Protein AF-A0A819P4B5-F1 (afdb_monomer)

Secondary structure (DSSP, 8-state):
--EEE-TTT--EEE---EE-SSPPPTT---BPP-SSEEEEEEETTEEEEEEGGGTEEEEEETTTTEEEE----TTTTTSS-----EEEEEEEEE--TT------S--EEEEEETT--EE-----PPPSSSEEEEEEEETT--EEEEEEEEEEEETTEEEEEEEEE--SEE-SSEEEEEEE-PPPP----

pLDDT: mean 74.41, std 16.03, range [31.75, 95.56]

Nearest PDB structures (foldseek):
  4rt1-assembly1_A  TM=4.063E-01  e=2.893E+00  Pseudomonas aeruginosa PAO1
  5tih-assembly1_A  TM=2.042E-01  e=1.886E+00  Plasmodium falciparum 3D7
  6fyx-assembly1_k  TM=3.037E-01  e=9.376E+00  Saccharomyces cerevisiae S288C

Solvent-accessible surface area (backbone atoms only — not comparable to full-atom values): 11624 Å² total; per-residue (Å²): 120,56,72,43,70,41,86,90,77,70,48,76,44,81,53,80,35,37,37,75,66,64,85,82,61,96,89,66,78,56,59,59,84,65,42,69,60,79,48,72,52,74,58,88,66,33,37,40,31,40,22,52,79,67,76,38,48,33,40,29,38,66,88,78,39,31,31,34,69,65,77,85,56,71,78,68,50,69,78,47,91,66,59,85,40,51,14,41,32,32,40,30,70,50,67,53,94,88,62,76,92,69,98,69,84,74,58,55,47,36,42,33,30,79,88,66,52,73,49,73,80,49,70,79,59,86,80,93,57,82,51,39,58,48,52,74,41,56,54,91,61,58,74,54,34,40,36,41,43,42,78,49,70,56,97,91,49,72,44,81,47,69,53,74,40,52,62,78,42,79,54,83,54,38,33,34,33,69,48,77,58,73,78,79,77,79,84,84,125

Sequence (189 aa):
KLKRVDMNTHVCSSYFVTDIDTKKQRGELNSAKFNEPQGLTIFDHFMFIADKNNSHIKRIDLDHGTVIRCRFDLSETLNEERSFGSKQAYLAILLPDTFQLRDGNTGTWTIEDQDGFKICDGELTRYMSDQMLLDYIPRDKQVAHLKYELVICEDDKCTMMNGEVQPVNETDSIIEFVIKINQPESNTN

Mean predicted aligned error: 15.43 Å

Radius of gyration: 22.81 Å; Cα contacts (8 Å, |Δi|>4): 324; chains: 1; bounding box: 65×45×60 Å

Organism: NCBI:txid433720

Structure (mmCIF, N/CA/C/O backbone):
data_AF-A0A819P4B5-F1
#
_entry.id   AF-A0A819P4B5-F1
#
loop_
_atom_site.group_PDB
_atom_site.id
_atom_site.type_symbol
_atom_site.label_atom_id
_atom_site.label_alt_id
_atom_site.label_comp_id
_atom_site.label_asym_id
_atom_site.label_entity_id
_atom_site.label_seq_id
_atom_site.pdbx_PDB_ins_code
_atom_site.Cartn_x
_atom_site.Cartn_y
_atom_site.Cartn_z
_atom_site.occupancy
_atom_site.B_iso_or_equiv
_atom_site.auth_seq_id
_atom_site.auth_comp_id
_atom_site.auth_asym_id
_atom_site.auth_atom_id
_atom_site.pdbx_PDB_model_num
ATOM 1 N N . LYS A 1 1 ? 14.412 -11.117 -8.651 1.00 78.62 1 LYS A N 1
ATOM 2 C CA . LYS A 1 1 ? 13.924 -11.309 -10.046 1.00 78.62 1 LYS A CA 1
ATOM 3 C C . LYS A 1 1 ? 12.425 -11.046 -10.053 1.00 78.62 1 LYS A C 1
ATOM 5 O O . LYS A 1 1 ? 11.792 -11.463 -9.096 1.00 78.62 1 LYS A O 1
ATOM 10 N N . LEU A 1 2 ? 11.879 -10.403 -11.085 1.00 88.12 2 LEU A N 1
ATOM 11 C CA . LEU A 1 2 ? 10.431 -10.209 -11.224 1.00 88.12 2 LEU A CA 1
ATOM 12 C C . LEU A 1 2 ? 9.800 -11.343 -12.031 1.00 88.12 2 LEU A C 1
ATOM 14 O O . LEU A 1 2 ? 10.418 -11.895 -12.950 1.00 88.12 2 LEU A O 1
ATOM 18 N N . LYS A 1 3 ? 8.566 -11.686 -11.674 1.00 90.50 3 LYS A N 1
ATOM 19 C CA . LYS A 1 3 ? 7.762 -12.710 -12.337 1.00 90.50 3 LYS A CA 1
ATOM 20 C C . LYS A 1 3 ? 6.415 -12.117 -12.720 1.00 90.50 3 LYS A C 1
ATOM 22 O O . LYS A 1 3 ? 5.852 -11.342 -11.958 1.00 90.50 3 LYS A O 1
ATOM 27 N N . ARG A 1 4 ? 5.922 -12.500 -13.895 1.00 90.88 4 ARG A N 1
ATOM 28 C CA . ARG A 1 4 ? 4.564 -12.214 -14.354 1.00 90.88 4 ARG A CA 1
ATOM 29 C C . ARG A 1 4 ? 3.800 -13.525 -14.397 1.00 90.88 4 ARG A C 1
ATOM 31 O O . ARG A 1 4 ? 4.251 -14.469 -15.050 1.00 90.88 4 ARG A O 1
ATOM 38 N N . VAL A 1 5 ? 2.668 -13.560 -13.710 1.00 93.25 5 VAL A N 1
ATOM 39 C CA . VAL A 1 5 ? 1.735 -14.683 -13.726 1.00 93.25 5 VAL A CA 1
ATOM 40 C C . VAL A 1 5 ? 0.521 -14.256 -14.530 1.00 93.25 5 VAL A C 1
ATOM 42 O O . VAL A 1 5 ? -0.096 -13.238 -14.230 1.00 93.25 5 VAL A O 1
ATOM 45 N N . ASP A 1 6 ? 0.215 -15.007 -15.578 1.00 91.94 6 ASP A N 1
ATOM 46 C CA . ASP A 1 6 ? -1.034 -14.855 -16.312 1.00 91.94 6 ASP A CA 1
ATOM 47 C C . ASP A 1 6 ? -2.112 -15.684 -15.604 1.00 91.94 6 ASP A C 1
ATOM 49 O O . ASP A 1 6 ? -1.966 -16.895 -15.444 1.00 91.94 6 ASP A O 1
ATOM 53 N N . MET A 1 7 ? -3.175 -15.025 -15.142 1.00 90.75 7 MET A N 1
ATOM 54 C CA . MET A 1 7 ? -4.214 -15.664 -14.326 1.00 90.75 7 MET A CA 1
ATOM 55 C C . MET A 1 7 ? -5.203 -16.503 -15.138 1.00 90.75 7 MET A C 1
ATOM 57 O O . MET A 1 7 ? -5.858 -17.366 -14.564 1.00 90.75 7 MET A O 1
ATOM 61 N N . ASN A 1 8 ? -5.293 -16.291 -16.454 1.00 94.50 8 ASN A N 1
ATOM 62 C CA . ASN A 1 8 ? -6.184 -17.057 -17.328 1.00 94.50 8 ASN A CA 1
ATOM 63 C C . ASN A 1 8 ? -5.536 -18.375 -17.758 1.00 94.50 8 ASN A C 1
ATOM 65 O O . ASN A 1 8 ? -6.200 -19.398 -17.900 1.00 94.50 8 ASN A O 1
ATOM 69 N N . THR A 1 9 ? -4.226 -18.340 -17.994 1.00 94.75 9 THR A N 1
ATOM 70 C CA . THR A 1 9 ? -3.445 -19.483 -18.489 1.00 94.75 9 THR A CA 1
ATOM 71 C C . THR A 1 9 ? -2.639 -20.179 -17.394 1.00 94.75 9 THR A C 1
ATOM 73 O O . THR A 1 9 ? -2.079 -21.246 -17.634 1.00 94.75 9 THR A O 1
ATOM 76 N N . HIS A 1 10 ? -2.555 -19.580 -16.203 1.00 92.00 10 HIS A N 1
ATOM 77 C CA . HIS A 1 10 ? -1.728 -20.020 -15.074 1.00 92.00 10 HIS A CA 1
ATOM 78 C C . HIS A 1 10 ? -0.229 -20.137 -15.401 1.00 92.00 10 HIS A C 1
ATOM 80 O O . HIS A 1 10 ? 0.523 -20.847 -14.728 1.00 92.00 10 HIS A O 1
ATOM 86 N N . VAL A 1 11 ? 0.237 -19.417 -16.425 1.00 95.56 11 VAL A N 1
ATOM 87 C CA . VAL A 1 11 ? 1.643 -19.421 -16.838 1.00 95.56 11 VAL A CA 1
ATOM 88 C C . VAL A 1 11 ? 2.431 -18.384 -16.042 1.00 95.56 11 VAL A C 1
ATOM 90 O O . VAL A 1 11 ? 2.131 -17.191 -16.058 1.00 95.56 11 VAL A O 1
ATOM 93 N N . CYS A 1 12 ? 3.509 -18.834 -15.397 1.00 94.62 12 CYS A N 1
ATOM 94 C CA . CYS A 1 12 ? 4.493 -17.974 -14.745 1.00 9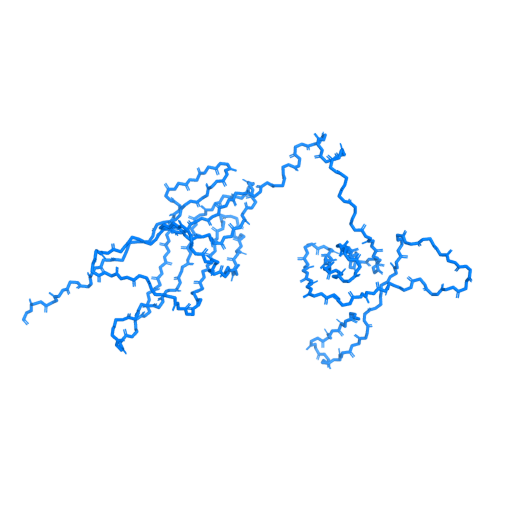4.62 12 CYS A CA 1
ATOM 95 C C . CYS A 1 12 ? 5.720 -17.780 -15.640 1.00 94.62 12 CYS A C 1
ATOM 97 O O . CYS A 1 12 ? 6.402 -18.732 -16.023 1.00 94.62 12 CYS A O 1
ATOM 99 N N . SER A 1 13 ? 6.032 -16.524 -15.946 1.00 92.69 13 SER A N 1
ATOM 100 C CA . SER A 1 13 ? 7.138 -16.130 -16.819 1.00 92.69 13 SER A CA 1
ATOM 101 C C . SER A 1 13 ? 8.036 -15.096 -16.140 1.00 92.69 13 SER A C 1
ATOM 103 O O . SER A 1 13 ? 7.636 -14.408 -15.200 1.00 92.69 13 SER A O 1
ATOM 105 N N . SER A 1 14 ? 9.297 -15.008 -16.566 1.00 90.75 14 SER A N 1
ATOM 106 C CA . SER A 1 14 ? 10.184 -13.932 -16.108 1.00 90.75 14 SER A CA 1
ATOM 107 C C . SER A 1 14 ? 9.750 -12.605 -16.722 1.00 90.75 14 SER A C 1
ATOM 109 O O . SER A 1 14 ? 9.603 -12.517 -17.938 1.00 90.75 14 SER A O 1
ATOM 111 N N . TYR A 1 15 ? 9.570 -11.584 -15.885 1.00 89.44 15 TYR A N 1
ATOM 112 C CA . TYR A 1 15 ? 9.231 -10.240 -16.340 1.00 89.44 15 TYR A CA 1
ATOM 113 C C . TYR A 1 15 ? 10.515 -9.431 -16.517 1.00 89.44 15 TYR A C 1
ATOM 115 O O . TYR A 1 15 ? 11.236 -9.174 -15.549 1.00 89.44 15 TYR A O 1
ATOM 123 N N . PHE A 1 16 ? 10.826 -9.095 -17.766 1.00 88.31 16 PHE A N 1
ATOM 124 C CA . PHE A 1 16 ? 12.008 -8.324 -18.129 1.00 88.31 16 PHE A CA 1
ATOM 125 C C . PHE A 1 16 ? 11.603 -6.887 -18.419 1.00 88.31 16 PHE A C 1
ATOM 127 O O . PHE A 1 16 ? 10.649 -6.650 -19.152 1.00 88.31 16 PHE A O 1
ATOM 134 N N . VAL A 1 17 ? 12.360 -5.948 -17.860 1.00 89.44 17 VAL A N 1
ATOM 135 C CA . VAL A 1 17 ? 12.191 -4.514 -18.097 1.00 89.44 17 VAL A CA 1
ATOM 136 C C . VAL A 1 17 ? 13.526 -3.902 -18.480 1.00 89.44 17 VAL A C 1
ATOM 138 O O . VAL A 1 17 ? 14.586 -4.384 -18.059 1.00 89.44 17 VAL A O 1
ATOM 141 N N . THR A 1 18 ? 13.470 -2.862 -19.300 1.00 89.81 18 THR A N 1
ATOM 142 C CA . THR A 1 18 ? 14.652 -2.173 -19.819 1.00 89.81 18 THR A CA 1
ATOM 143 C C . THR A 1 18 ? 15.108 -1.108 -18.827 1.00 89.81 18 THR A C 1
ATOM 145 O O . THR A 1 18 ? 14.346 -0.196 -18.526 1.00 89.81 18 THR A O 1
ATOM 148 N N . ASP A 1 19 ? 16.336 -1.205 -18.321 1.00 88.56 19 ASP A N 1
ATOM 149 C CA . ASP A 1 19 ? 16.925 -0.197 -17.431 1.00 88.56 19 ASP A CA 1
ATOM 150 C C . ASP A 1 19 ? 17.413 0.992 -18.257 1.00 88.56 19 ASP A C 1
ATOM 152 O O . ASP A 1 19 ? 18.369 0.878 -19.019 1.00 88.56 19 ASP A O 1
ATOM 156 N N . ILE A 1 20 ? 16.722 2.125 -18.162 1.00 86.81 20 ILE A N 1
ATOM 157 C CA . ILE A 1 20 ? 17.076 3.334 -18.923 1.00 86.81 20 ILE A CA 1
ATOM 158 C C . ILE A 1 20 ? 17.817 4.371 -18.065 1.00 86.81 20 ILE A C 1
ATOM 160 O O . ILE A 1 20 ? 18.191 5.422 -18.578 1.00 86.81 20 ILE A O 1
ATOM 164 N N . ASP A 1 21 ? 18.051 4.085 -16.778 1.00 82.44 21 ASP A N 1
ATOM 165 C CA . ASP A 1 21 ? 18.781 4.976 -15.864 1.00 82.44 21 ASP A CA 1
ATOM 166 C C . ASP A 1 21 ? 20.295 4.701 -15.870 1.00 82.44 21 ASP A C 1
ATOM 168 O O . ASP A 1 21 ? 21.112 5.612 -15.715 1.00 82.44 21 ASP A O 1
ATOM 172 N N . THR A 1 22 ? 20.700 3.447 -16.075 1.00 71.69 22 THR A N 1
ATOM 173 C CA . THR A 1 22 ? 22.119 3.070 -16.098 1.00 71.69 22 THR A CA 1
ATOM 174 C C . THR A 1 22 ? 22.764 3.289 -17.471 1.00 71.69 22 THR A C 1
ATOM 176 O O . THR A 1 22 ? 22.255 2.887 -18.516 1.00 71.69 22 THR A O 1
ATOM 179 N N . LYS A 1 23 ? 23.941 3.934 -17.492 1.00 65.31 23 LYS A N 1
ATOM 180 C CA . LYS A 1 23 ? 24.724 4.098 -18.726 1.00 65.31 23 LYS A CA 1
ATOM 181 C C . LYS A 1 23 ? 25.287 2.745 -19.166 1.00 65.31 23 LYS A C 1
ATOM 183 O O . LYS A 1 23 ? 26.112 2.151 -18.476 1.00 65.31 23 LYS A O 1
ATOM 188 N N . LYS A 1 24 ? 24.872 2.301 -20.350 1.00 63.78 24 LYS A N 1
ATOM 189 C CA . LYS A 1 24 ? 25.306 1.058 -20.996 1.00 63.78 24 LYS A CA 1
ATOM 190 C C . LYS A 1 24 ? 26.830 0.981 -21.178 1.00 63.78 24 LYS A C 1
ATOM 192 O O . LYS A 1 24 ? 27.436 1.899 -21.732 1.00 63.78 24 LYS A O 1
ATOM 197 N N . GLN A 1 25 ? 27.425 -0.166 -20.847 1.00 56.91 25 GLN A N 1
ATOM 198 C CA . GLN A 1 25 ? 28.726 -0.574 -21.389 1.00 56.91 25 GLN A CA 1
ATOM 199 C C . GLN A 1 25 ? 28.537 -1.350 -22.706 1.00 56.91 25 GLN A C 1
ATOM 201 O O . GLN A 1 25 ? 27.527 -2.030 -22.916 1.00 56.91 25 GLN A O 1
ATOM 206 N N . ARG A 1 26 ? 29.481 -1.223 -23.650 1.00 57.34 26 ARG A N 1
ATOM 207 C CA . ARG A 1 26 ? 29.379 -1.884 -24.965 1.00 57.34 26 ARG A CA 1
ATOM 208 C C . ARG A 1 26 ? 29.271 -3.405 -24.793 1.00 57.34 26 ARG A C 1
ATOM 210 O O . ARG A 1 26 ? 30.201 -4.030 -24.308 1.00 57.34 26 ARG A O 1
ATOM 217 N N . GLY A 1 27 ? 28.159 -3.980 -25.256 1.00 59.44 27 GLY A N 1
ATOM 218 C CA . GLY A 1 27 ? 27.930 -5.430 -25.293 1.00 59.44 27 GLY A CA 1
ATOM 219 C C . GLY A 1 27 ? 26.941 -5.977 -24.259 1.00 59.44 27 GLY A C 1
ATOM 220 O O . GLY A 1 27 ? 26.559 -7.136 -24.376 1.00 59.44 27 GLY A O 1
ATOM 221 N N . GLU A 1 28 ? 26.470 -5.175 -23.297 1.00 64.31 28 GLU A N 1
ATOM 222 C CA . GLU A 1 28 ? 25.508 -5.654 -22.293 1.00 64.31 28 GLU A CA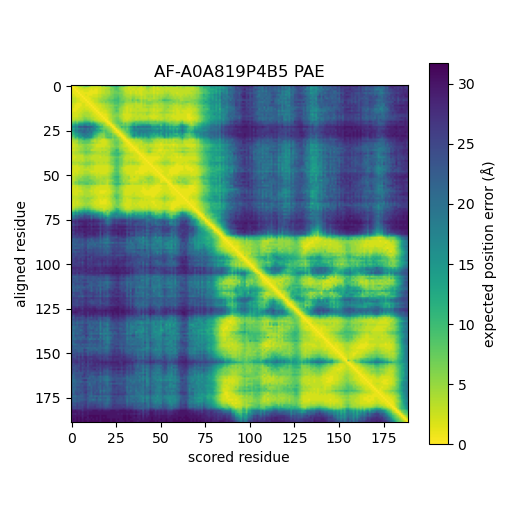 1
ATOM 223 C C . GLU A 1 28 ? 24.040 -5.521 -22.741 1.00 64.31 28 GLU A C 1
ATOM 225 O O . GLU A 1 28 ? 23.644 -4.552 -23.404 1.00 64.31 28 GLU A O 1
ATOM 230 N N . LEU A 1 29 ? 23.231 -6.518 -22.357 1.00 62.97 29 LEU A N 1
ATOM 231 C CA . LEU A 1 29 ? 21.770 -6.480 -22.430 1.00 62.97 29 LEU A CA 1
ATOM 232 C C . LEU A 1 29 ? 21.253 -5.473 -21.402 1.00 62.97 29 LEU A C 1
ATOM 234 O O . LEU A 1 29 ? 21.586 -5.562 -20.223 1.00 62.97 29 LEU A O 1
ATOM 238 N N . ASN A 1 30 ? 20.400 -4.550 -21.843 1.00 75.00 30 ASN A N 1
ATOM 239 C CA . ASN A 1 30 ? 19.903 -3.446 -21.022 1.00 75.00 30 ASN A CA 1
ATOM 240 C C . ASN A 1 30 ? 18.773 -3.866 -20.062 1.00 75.00 30 ASN A C 1
ATOM 242 O O . ASN A 1 30 ? 17.857 -3.099 -19.785 1.00 75.00 30 ASN A O 1
ATOM 246 N N . SER A 1 31 ? 18.782 -5.123 -19.616 1.00 81.00 31 SER A N 1
ATOM 247 C CA . SER A 1 31 ? 17.774 -5.657 -18.707 1.00 81.00 31 SER A CA 1
ATOM 248 C C . SER A 1 31 ? 18.064 -5.210 -17.283 1.00 81.00 31 SER A C 1
ATOM 250 O O . SER A 1 31 ? 19.182 -5.386 -16.789 1.00 81.00 31 SER A O 1
ATOM 252 N N . ALA A 1 32 ? 17.037 -4.733 -16.596 1.00 83.81 32 ALA A N 1
ATOM 253 C CA . ALA A 1 32 ? 17.142 -4.333 -15.210 1.00 83.81 32 ALA A CA 1
ATOM 254 C C . ALA A 1 32 ? 17.583 -5.468 -14.295 1.00 83.81 32 ALA A C 1
ATOM 256 O O . ALA A 1 32 ? 17.059 -6.587 -14.328 1.00 83.81 32 ALA A O 1
ATOM 257 N N . LYS A 1 33 ? 18.529 -5.138 -13.419 1.00 84.88 33 LYS A N 1
ATOM 258 C CA . LYS A 1 33 ? 18.960 -6.006 -12.329 1.00 84.88 33 LYS A CA 1
ATOM 259 C C . LYS A 1 33 ? 18.299 -5.532 -11.036 1.00 84.88 33 LYS A C 1
ATOM 261 O O . LYS A 1 33 ? 18.254 -4.335 -10.755 1.00 84.88 33 LYS A O 1
ATOM 266 N N . PHE A 1 34 ? 17.793 -6.490 -10.269 1.00 85.75 34 PHE A N 1
ATOM 267 C CA . PHE A 1 34 ? 17.216 -6.289 -8.940 1.00 85.75 34 PHE A CA 1
ATOM 268 C C . PHE A 1 34 ? 18.009 -7.128 -7.945 1.00 85.75 34 PHE A C 1
ATOM 270 O O . PHE A 1 34 ? 18.389 -8.258 -8.276 1.00 85.75 34 PHE A O 1
ATOM 277 N N . ASN A 1 35 ? 18.219 -6.600 -6.747 1.00 86.88 35 ASN A N 1
ATOM 278 C CA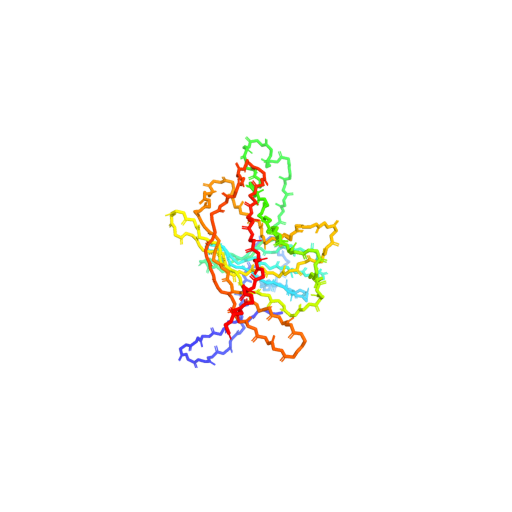 . ASN A 1 35 ? 18.961 -7.230 -5.669 1.00 86.88 35 ASN A CA 1
ATOM 279 C C . ASN A 1 35 ? 18.072 -7.324 -4.420 1.00 86.88 35 ASN A C 1
ATOM 281 O O . ASN A 1 35 ? 17.873 -6.345 -3.706 1.00 86.88 35 ASN A O 1
ATOM 285 N N . GLU A 1 36 ? 17.516 -8.518 -4.200 1.00 87.56 36 GLU A N 1
ATOM 286 C CA . GLU A 1 36 ? 16.566 -8.813 -3.113 1.00 87.56 36 GLU A CA 1
ATOM 287 C C . GLU A 1 36 ? 15.404 -7.804 -2.997 1.00 87.56 36 GLU A C 1
ATOM 289 O O . GLU A 1 36 ? 15.217 -7.193 -1.944 1.00 87.56 36 GLU A O 1
ATOM 294 N N . PRO A 1 37 ? 14.592 -7.610 -4.056 1.00 89.88 37 PRO A N 1
ATOM 295 C CA . PRO A 1 37 ? 13.414 -6.758 -3.946 1.00 89.88 37 PRO A CA 1
ATOM 296 C C . PRO A 1 37 ? 12.440 -7.346 -2.916 1.00 89.88 37 PRO A C 1
ATOM 298 O O . PRO A 1 37 ? 12.106 -8.529 -3.006 1.00 89.88 37 PRO A O 1
ATOM 301 N N . GLN A 1 38 ? 12.006 -6.538 -1.944 1.00 87.75 38 GLN A N 1
ATOM 302 C CA . GLN A 1 38 ? 11.174 -7.006 -0.820 1.00 87.75 38 GLN A CA 1
ATOM 303 C C . GLN A 1 38 ? 9.709 -6.574 -0.898 1.00 87.75 38 GLN A C 1
ATOM 305 O O . GLN A 1 38 ? 8.874 -7.154 -0.218 1.00 87.75 38 GLN A O 1
ATOM 310 N N . GLY A 1 39 ? 9.389 -5.594 -1.739 1.00 86.88 39 GLY A N 1
ATOM 311 C CA . GLY A 1 39 ? 8.026 -5.106 -1.896 1.00 86.88 39 GLY A CA 1
ATOM 312 C C . GLY A 1 39 ? 7.809 -4.501 -3.270 1.00 86.88 39 GLY A C 1
ATOM 313 O O . GLY A 1 39 ? 8.752 -3.999 -3.896 1.00 86.88 39 GLY A O 1
ATOM 314 N N . LEU A 1 40 ? 6.563 -4.567 -3.730 1.00 92.88 40 LEU A N 1
ATOM 315 C CA . LEU A 1 40 ? 6.099 -3.876 -4.921 1.00 92.88 40 LEU A CA 1
ATOM 316 C C . LEU A 1 40 ? 4.688 -3.341 -4.702 1.00 92.88 40 LEU A C 1
ATOM 318 O O . LEU A 1 40 ? 3.910 -3.937 -3.964 1.00 92.88 40 LEU A O 1
ATOM 322 N N . THR A 1 41 ? 4.366 -2.240 -5.367 1.00 90.75 41 THR A N 1
ATOM 323 C CA . THR A 1 41 ? 3.005 -1.705 -5.451 1.00 90.75 41 THR A CA 1
ATOM 324 C C . THR A 1 41 ? 2.780 -1.111 -6.835 1.00 90.75 41 THR A C 1
ATOM 326 O O . THR A 1 41 ? 3.743 -0.820 -7.551 1.00 90.75 41 THR A O 1
ATOM 329 N N . ILE A 1 42 ? 1.522 -0.955 -7.231 1.00 86.44 42 ILE A N 1
ATOM 330 C CA . ILE A 1 42 ? 1.132 -0.340 -8.497 1.00 86.44 42 ILE A CA 1
ATOM 331 C C . ILE A 1 42 ? 0.311 0.901 -8.178 1.00 86.44 42 ILE A C 1
ATOM 333 O O . ILE A 1 42 ? -0.614 0.851 -7.372 1.00 86.44 42 ILE A O 1
ATOM 337 N N . PHE A 1 43 ? 0.652 2.006 -8.826 1.00 81.31 43 PHE A N 1
ATOM 338 C CA . PHE A 1 43 ? -0.137 3.224 -8.823 1.00 81.31 43 PHE A CA 1
ATOM 339 C C . PHE A 1 43 ? -0.227 3.719 -10.262 1.00 81.31 43 PHE A C 1
ATOM 341 O O . PHE A 1 43 ? 0.798 4.024 -10.879 1.00 81.31 43 PHE A O 1
ATOM 348 N N . ASP A 1 44 ? -1.453 3.776 -10.785 1.00 88.88 44 ASP A N 1
ATOM 349 C CA . ASP A 1 44 ? -1.720 4.093 -12.190 1.00 88.88 44 ASP A CA 1
ATOM 350 C C . ASP A 1 44 ? -0.939 3.139 -13.134 1.00 88.88 44 ASP A C 1
ATOM 352 O O . ASP A 1 44 ? -0.823 1.944 -12.856 1.00 88.88 44 ASP A O 1
ATOM 356 N N . HIS A 1 45 ? -0.352 3.634 -14.223 1.00 90.25 45 HIS A N 1
ATOM 357 C CA . HIS A 1 45 ? 0.541 2.882 -15.122 1.00 90.25 45 HIS A CA 1
ATOM 358 C C . HIS A 1 45 ? 1.955 2.588 -14.568 1.00 90.25 45 HIS A C 1
ATOM 360 O O . HIS A 1 45 ? 2.822 2.088 -15.295 1.00 90.25 45 HIS A O 1
ATOM 366 N N . PHE A 1 46 ? 2.233 2.884 -13.292 1.00 89.44 46 PHE A N 1
ATOM 367 C CA . PHE A 1 46 ? 3.554 2.679 -12.696 1.00 89.44 46 PHE A CA 1
ATOM 368 C C . PHE A 1 46 ? 3.569 1.569 -11.647 1.00 89.44 46 PHE A C 1
ATOM 370 O O . PHE A 1 46 ? 2.752 1.537 -10.732 1.00 89.44 46 PHE A O 1
ATOM 377 N N . MET A 1 47 ? 4.584 0.705 -11.711 1.00 91.69 47 MET A N 1
ATOM 378 C CA . MET A 1 47 ? 4.918 -0.234 -10.638 1.00 91.69 47 MET A CA 1
ATOM 379 C C . MET A 1 47 ? 6.156 0.257 -9.889 1.00 91.69 47 MET A C 1
ATOM 381 O O . MET A 1 47 ? 7.210 0.482 -10.485 1.00 91.69 47 MET A O 1
ATOM 385 N N . PHE A 1 48 ? 6.057 0.383 -8.573 1.00 91.75 48 PHE A N 1
ATOM 386 C CA . PHE A 1 48 ? 7.160 0.760 -7.697 1.00 91.75 48 PHE A CA 1
ATOM 387 C C . PHE A 1 48 ? 7.713 -0.474 -6.999 1.00 91.75 48 PHE A C 1
ATOM 389 O O . PHE A 1 48 ? 6.953 -1.322 -6.546 1.00 91.75 48 PHE A O 1
ATOM 396 N N . ILE A 1 49 ? 9.038 -0.573 -6.910 1.00 91.81 49 ILE A N 1
ATOM 397 C CA . ILE A 1 49 ? 9.745 -1.702 -6.299 1.00 91.81 49 ILE A CA 1
ATOM 398 C C . ILE A 1 49 ? 10.735 -1.182 -5.266 1.00 91.81 49 ILE A C 1
ATOM 400 O O . ILE A 1 49 ? 11.582 -0.341 -5.580 1.00 91.81 49 ILE A O 1
ATOM 404 N N . ALA A 1 50 ? 10.676 -1.750 -4.063 1.00 91.81 50 ALA A N 1
ATOM 405 C CA . ALA A 1 50 ? 11.692 -1.580 -3.033 1.00 91.81 50 ALA A CA 1
ATOM 406 C C . ALA A 1 50 ? 12.860 -2.548 -3.294 1.00 91.81 50 ALA A C 1
ATOM 408 O O . ALA A 1 50 ? 12.822 -3.716 -2.900 1.00 91.81 50 ALA A O 1
ATOM 409 N N . ASP A 1 51 ? 13.892 -2.071 -3.993 1.00 88.25 51 ASP A N 1
ATOM 410 C CA . ASP A 1 51 ? 15.090 -2.833 -4.365 1.00 88.25 51 ASP A CA 1
ATOM 411 C C . ASP A 1 51 ? 16.125 -2.778 -3.226 1.00 88.25 51 ASP A C 1
ATOM 413 O O . ASP A 1 51 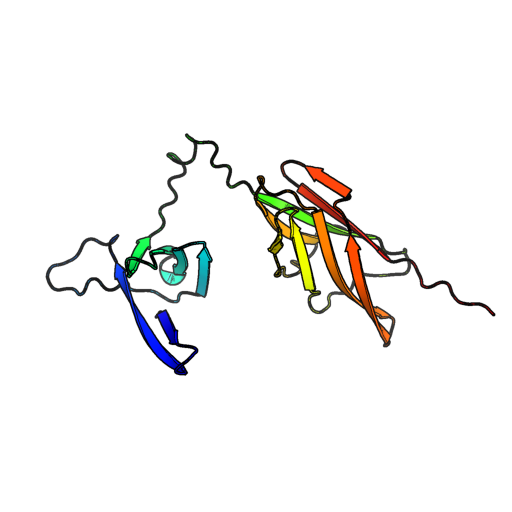? 17.081 -1.995 -3.256 1.00 88.25 51 ASP A O 1
ATOM 417 N N . LYS A 1 52 ? 15.867 -3.562 -2.169 1.00 84.50 52 LYS A N 1
ATOM 418 C CA . LYS A 1 52 ? 16.470 -3.416 -0.834 1.00 84.50 52 LYS A CA 1
ATOM 419 C C . LYS A 1 52 ? 17.990 -3.381 -0.830 1.00 84.50 52 LYS A C 1
ATOM 421 O O . LYS A 1 52 ? 18.560 -2.440 -0.290 1.00 84.50 52 LYS A O 1
ATOM 426 N N . ASN A 1 53 ? 18.658 -4.368 -1.422 1.00 84.56 53 ASN A N 1
ATOM 427 C CA . ASN A 1 53 ? 20.121 -4.438 -1.340 1.00 84.56 53 ASN A CA 1
ATOM 428 C C . ASN A 1 53 ? 20.819 -3.466 -2.291 1.00 84.56 53 ASN A C 1
ATOM 430 O O . ASN A 1 53 ? 22.035 -3.306 -2.226 1.00 84.56 53 ASN A O 1
ATOM 434 N N . ASN A 1 54 ? 20.057 -2.802 -3.157 1.00 82.56 54 ASN A N 1
ATOM 435 C CA . ASN A 1 54 ? 20.542 -1.652 -3.899 1.00 82.56 54 ASN A CA 1
ATOM 436 C C . ASN A 1 54 ? 20.215 -0.332 -3.179 1.00 82.56 54 ASN A C 1
ATOM 438 O O . ASN A 1 54 ? 20.691 0.709 -3.612 1.00 82.56 54 ASN A O 1
ATOM 442 N N . SER A 1 55 ? 19.440 -0.340 -2.087 1.00 84.12 55 SER A N 1
ATOM 443 C CA . SER A 1 55 ? 18.945 0.861 -1.398 1.00 84.12 55 SER A CA 1
ATOM 444 C C . SER A 1 55 ? 18.241 1.829 -2.357 1.00 84.12 55 SER A C 1
ATOM 446 O O . SER A 1 55 ? 18.492 3.039 -2.349 1.00 84.12 55 SER A O 1
ATOM 448 N N . HIS A 1 56 ? 17.423 1.301 -3.272 1.00 86.31 56 HIS A N 1
ATOM 449 C CA . HIS A 1 56 ? 16.740 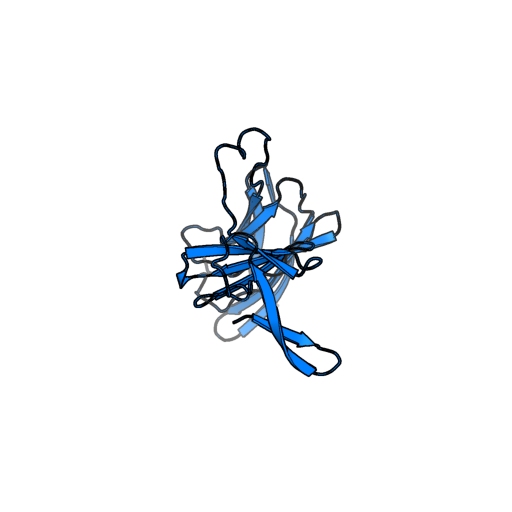2.078 -4.308 1.00 86.31 56 HIS A CA 1
ATOM 450 C C . HIS A 1 56 ? 15.242 1.794 -4.309 1.00 86.31 56 HIS A C 1
ATOM 452 O O . HIS A 1 56 ? 14.820 0.646 -4.196 1.00 86.31 56 HIS A O 1
ATOM 458 N N . ILE A 1 57 ? 14.446 2.835 -4.548 1.00 89.81 57 ILE A N 1
ATOM 459 C CA . ILE A 1 57 ? 13.112 2.656 -5.118 1.00 89.81 57 ILE A CA 1
ATOM 460 C C . ILE A 1 57 ? 13.274 2.701 -6.633 1.00 89.81 57 ILE A C 1
ATOM 462 O O . ILE A 1 57 ? 13.889 3.626 -7.173 1.00 89.81 57 ILE A O 1
ATOM 466 N N . LYS A 1 58 ? 12.761 1.684 -7.320 1.00 90.19 58 LYS A N 1
ATOM 467 C CA . LYS A 1 58 ? 12.713 1.637 -8.783 1.00 90.19 58 LYS A CA 1
ATOM 468 C C . LYS A 1 58 ? 11.273 1.805 -9.244 1.00 90.19 58 LYS A C 1
ATOM 470 O O . LYS A 1 58 ? 10.385 1.172 -8.681 1.00 90.19 58 LYS A O 1
ATOM 475 N N . ARG A 1 59 ? 11.054 2.632 -10.265 1.00 92.81 59 ARG A N 1
ATOM 476 C CA . ARG A 1 59 ? 9.753 2.803 -10.920 1.00 92.81 59 ARG A CA 1
ATOM 477 C C . ARG A 1 59 ? 9.806 2.170 -12.296 1.00 92.81 59 ARG A C 1
ATOM 479 O O . ARG A 1 59 ? 10.657 2.538 -13.105 1.00 92.81 59 ARG A O 1
ATOM 486 N N . ILE A 1 60 ? 8.906 1.230 -12.532 1.00 93.25 60 ILE A N 1
ATOM 487 C CA . ILE A 1 60 ? 8.662 0.601 -13.821 1.00 93.25 60 ILE A CA 1
ATOM 488 C C . ILE A 1 60 ? 7.466 1.289 -14.466 1.00 93.25 60 ILE A C 1
ATOM 490 O O . ILE A 1 60 ? 6.408 1.384 -13.851 1.00 93.25 60 ILE A O 1
ATOM 494 N N . ASP A 1 61 ? 7.639 1.720 -15.705 1.00 91.38 61 ASP A N 1
ATOM 495 C CA . ASP A 1 61 ? 6.554 2.088 -16.607 1.00 91.38 61 ASP A CA 1
ATOM 496 C C . ASP A 1 61 ? 5.991 0.807 -17.236 1.00 91.38 61 ASP A C 1
ATOM 498 O O . ASP A 1 61 ? 6.720 0.073 -17.919 1.00 91.38 61 ASP A O 1
ATOM 502 N N . LEU A 1 62 ? 4.732 0.489 -16.926 1.00 89.50 62 LEU A N 1
ATOM 503 C CA . LEU A 1 62 ? 4.082 -0.746 -17.366 1.00 89.50 62 LEU A CA 1
ATOM 504 C C . LEU A 1 62 ? 3.727 -0.728 -18.855 1.00 89.50 62 LEU A C 1
ATOM 506 O O . LEU A 1 62 ? 3.736 -1.792 -19.474 1.00 89.50 62 LEU A O 1
ATOM 510 N N . ASP A 1 63 ? 3.488 0.450 -19.429 1.00 90.19 63 ASP A N 1
ATOM 511 C CA . ASP A 1 63 ? 3.130 0.611 -20.840 1.00 90.19 63 ASP A CA 1
ATOM 512 C C . ASP A 1 63 ? 4.362 0.449 -21.735 1.00 90.19 63 ASP A C 1
ATOM 514 O O . ASP A 1 63 ? 4.322 -0.208 -22.778 1.00 90.19 63 ASP A O 1
ATOM 518 N N . HIS A 1 64 ? 5.494 1.004 -21.297 1.00 89.81 64 HIS A N 1
ATOM 519 C CA . HIS A 1 64 ? 6.738 1.013 -22.066 1.00 89.81 64 HIS A CA 1
ATOM 520 C C . HIS A 1 64 ? 7.712 -0.107 -21.670 1.00 89.81 64 HIS A C 1
ATOM 522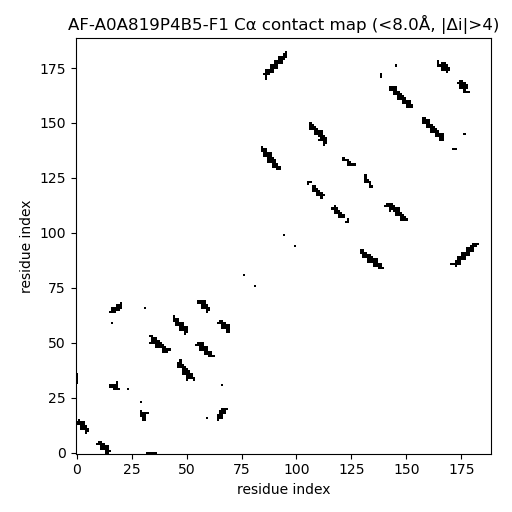 O O . HIS A 1 64 ? 8.712 -0.330 -22.357 1.00 89.81 64 HIS A O 1
ATOM 528 N N . GLY A 1 65 ? 7.469 -0.804 -20.556 1.00 91.00 65 GLY A N 1
ATOM 529 C CA . GLY A 1 65 ? 8.351 -1.861 -20.052 1.00 91.00 65 GLY A CA 1
ATOM 530 C C . GLY A 1 65 ? 9.751 -1.354 -19.685 1.00 91.00 65 GLY A C 1
ATOM 531 O O . GLY A 1 65 ? 10.744 -2.074 -19.847 1.00 91.00 65 GLY A O 1
ATOM 532 N N . THR A 1 66 ? 9.852 -0.108 -19.221 1.00 91.31 66 THR A N 1
ATOM 533 C CA . THR A 1 66 ? 11.121 0.530 -18.835 1.00 91.31 66 THR A CA 1
ATOM 534 C C . THR A 1 66 ? 11.197 0.726 -17.330 1.00 91.31 66 THR A C 1
ATOM 536 O O . THR A 1 66 ? 10.175 0.800 -16.658 1.00 91.31 66 THR A O 1
ATOM 539 N N . VAL A 1 67 ? 12.408 0.790 -16.778 1.00 91.88 67 VAL A N 1
ATOM 540 C CA . VAL A 1 67 ? 12.634 1.057 -15.359 1.00 91.88 67 VAL A CA 1
ATOM 541 C C . VAL A 1 67 ? 13.664 2.154 -15.164 1.00 91.88 67 VAL A C 1
ATOM 543 O O . VAL A 1 67 ? 14.679 2.216 -15.864 1.00 91.88 67 VAL A O 1
ATOM 546 N N . ILE A 1 68 ? 13.414 2.979 -14.154 1.00 90.75 68 ILE A N 1
ATOM 547 C CA . ILE A 1 68 ? 14.353 3.975 -13.652 1.00 90.75 68 ILE A CA 1
ATOM 548 C C . ILE A 1 68 ? 14.497 3.860 -12.140 1.00 90.75 68 ILE A C 1
ATOM 550 O O . ILE A 1 68 ? 13.581 3.420 -11.438 1.00 90.75 68 ILE A O 1
ATOM 554 N N . ARG A 1 69 ? 15.639 4.303 -11.615 1.00 89.25 69 ARG A N 1
ATOM 555 C CA . ARG A 1 69 ? 15.754 4.623 -10.194 1.00 89.25 69 ARG A CA 1
ATOM 556 C C . ARG A 1 69 ? 14.962 5.899 -9.916 1.00 89.25 69 ARG A C 1
ATOM 558 O O . ARG A 1 69 ? 15.199 6.923 -10.553 1.00 89.25 69 ARG A O 1
ATOM 565 N N . CYS A 1 70 ? 14.081 5.863 -8.922 1.00 86.19 70 CYS A N 1
ATOM 566 C CA . CYS A 1 70 ? 13.481 7.079 -8.395 1.00 86.19 70 CYS A CA 1
ATOM 567 C C . CYS A 1 70 ? 14.574 7.913 -7.724 1.00 86.19 70 CYS A C 1
ATOM 569 O O . CYS A 1 70 ? 15.193 7.484 -6.745 1.00 86.19 70 CYS A O 1
ATOM 571 N N . ARG A 1 71 ? 14.823 9.105 -8.264 1.00 78.12 71 ARG A N 1
ATOM 572 C CA . ARG A 1 71 ? 15.572 10.156 -7.582 1.00 78.12 71 ARG A CA 1
ATOM 573 C C . ARG A 1 71 ? 14.537 11.141 -7.064 1.00 78.12 71 ARG A C 1
ATOM 575 O O . ARG A 1 71 ? 13.822 11.742 -7.855 1.00 78.12 71 ARG A O 1
ATOM 582 N N . PHE A 1 72 ? 14.420 11.240 -5.748 1.00 65.81 72 PHE A N 1
ATOM 583 C CA . PHE A 1 72 ? 13.613 12.278 -5.127 1.00 65.81 72 PHE A CA 1
ATOM 584 C C . PHE A 1 72 ? 14.502 13.509 -5.020 1.00 65.81 72 PHE A C 1
ATOM 586 O O . PHE A 1 72 ? 15.374 13.569 -4.153 1.00 65.81 72 PHE A O 1
ATOM 593 N N . ASP A 1 73 ? 14.347 14.441 -5.957 1.00 56.94 73 ASP A N 1
ATOM 594 C CA . ASP A 1 73 ? 14.978 15.745 -5.835 1.00 56.94 73 ASP A CA 1
ATOM 595 C C . ASP A 1 73 ? 14.079 16.646 -4.986 1.00 56.94 73 ASP A C 1
ATOM 597 O O . ASP A 1 73 ? 13.093 17.216 -5.456 1.00 56.94 73 ASP A O 1
ATOM 601 N N . LEU A 1 74 ? 14.405 16.749 -3.698 1.00 54.69 74 LEU A N 1
ATOM 602 C CA . LEU A 1 74 ? 13.685 17.622 -2.771 1.00 54.69 74 LEU A CA 1
ATOM 603 C C . LEU A 1 74 ? 13.828 19.110 -3.137 1.00 54.69 74 LEU A C 1
ATOM 605 O O . LEU A 1 74 ? 13.066 19.917 -2.617 1.00 54.69 74 LEU A O 1
ATOM 609 N N . SER A 1 75 ? 14.767 19.486 -4.016 1.00 56.88 75 SER A N 1
ATOM 610 C CA . SER A 1 75 ? 14.966 20.877 -4.440 1.00 56.88 75 SER A CA 1
ATOM 611 C C . SER A 1 75 ? 14.032 21.306 -5.576 1.00 56.88 75 SER A C 1
ATOM 613 O O . SER A 1 75 ? 13.579 22.448 -5.580 1.00 56.88 75 SER A O 1
ATOM 615 N N . GLU A 1 76 ? 13.654 20.396 -6.482 1.00 48.88 76 GLU A N 1
ATOM 616 C CA . GLU A 1 76 ? 12.644 20.668 -7.521 1.00 48.88 76 GLU A CA 1
ATOM 617 C C . GLU A 1 76 ? 11.206 20.450 -7.016 1.00 48.88 76 GLU A C 1
ATOM 619 O O . GLU A 1 76 ? 10.270 21.071 -7.517 1.00 48.88 76 GLU A O 1
ATOM 624 N N . THR A 1 77 ? 11.020 19.635 -5.969 1.00 46.69 77 THR A N 1
ATOM 625 C CA . THR A 1 77 ? 9.692 19.311 -5.403 1.00 46.69 77 THR A CA 1
ATOM 626 C C . THR A 1 77 ? 9.134 20.405 -4.472 1.00 46.69 77 THR A C 1
ATOM 628 O O . THR A 1 77 ? 8.006 20.291 -4.009 1.00 46.69 77 THR A O 1
ATOM 631 N N . LEU A 1 78 ? 9.891 21.477 -4.198 1.00 48.94 78 LEU A N 1
ATOM 632 C CA . LEU A 1 78 ? 9.442 22.617 -3.378 1.00 48.94 78 LEU A CA 1
ATOM 633 C C . LEU A 1 78 ? 8.868 23.791 -4.199 1.00 48.94 78 LEU A C 1
ATOM 635 O O . LEU A 1 78 ? 8.413 24.764 -3.605 1.00 48.94 78 LEU A O 1
ATOM 639 N N . ASN A 1 79 ? 8.881 23.717 -5.539 1.00 44.59 79 ASN A N 1
ATOM 640 C CA . ASN A 1 79 ? 8.416 24.806 -6.419 1.00 44.59 79 ASN A CA 1
ATOM 641 C C . ASN A 1 79 ? 6.999 24.623 -6.982 1.00 44.59 79 ASN A C 1
ATOM 643 O O . ASN A 1 79 ? 6.454 25.531 -7.602 1.00 44.59 79 ASN A O 1
ATOM 647 N N . GLU A 1 80 ? 6.370 23.489 -6.710 1.00 45.19 80 GLU A N 1
ATOM 648 C CA . GLU A 1 80 ? 4.918 23.371 -6.681 1.00 45.19 80 GLU A CA 1
ATOM 649 C C . GLU A 1 80 ? 4.593 22.884 -5.273 1.00 45.19 80 GLU A C 1
ATOM 651 O O . GLU A 1 80 ? 5.331 22.059 -4.736 1.00 45.19 80 GLU A O 1
ATOM 656 N N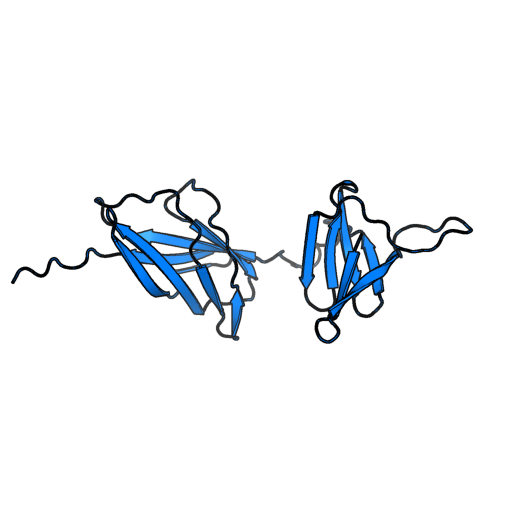 . GLU A 1 81 ? 3.506 23.346 -4.665 1.00 44.62 81 GLU A N 1
ATOM 657 C CA . GLU A 1 81 ? 2.936 22.725 -3.467 1.00 44.62 81 GLU A CA 1
ATOM 658 C C . GLU A 1 81 ? 2.426 21.305 -3.785 1.00 44.62 81 GLU A C 1
ATOM 660 O O . GLU A 1 81 ? 1.278 20.952 -3.528 1.00 44.62 81 GLU A O 1
ATOM 665 N N . ARG A 1 82 ? 3.277 20.420 -4.313 1.00 46.38 82 ARG A N 1
ATOM 666 C CA . ARG A 1 82 ? 3.090 18.976 -4.223 1.00 46.38 82 ARG A CA 1
ATOM 667 C C . ARG A 1 82 ? 3.463 18.576 -2.810 1.00 46.38 82 ARG A C 1
ATOM 669 O O . ARG A 1 82 ? 4.426 17.856 -2.556 1.00 46.38 82 ARG A O 1
ATOM 676 N N . SER A 1 83 ? 2.671 19.100 -1.880 1.00 45.44 83 SER A N 1
ATOM 677 C CA . SER A 1 83 ? 2.477 18.531 -0.567 1.00 45.44 83 SER A CA 1
ATOM 678 C C . SER A 1 83 ? 2.331 17.032 -0.797 1.00 45.44 83 SER A C 1
ATOM 680 O O . SER A 1 83 ? 1.397 16.613 -1.481 1.00 45.44 83 SER A O 1
ATOM 682 N N . PHE A 1 84 ? 3.271 16.219 -0.305 1.00 49.78 84 PHE A N 1
ATOM 683 C CA . PHE A 1 84 ? 2.981 14.808 -0.073 1.00 49.78 84 PHE A CA 1
ATOM 684 C C . PHE A 1 84 ? 1.849 14.817 0.944 1.00 49.78 84 PHE A C 1
ATOM 686 O O . PHE A 1 84 ? 2.038 15.018 2.143 1.00 49.78 84 PHE A O 1
ATOM 693 N N . GLY A 1 85 ? 0.650 14.845 0.382 1.00 61.12 85 GLY A N 1
ATOM 694 C CA . GLY A 1 85 ? -0.454 15.578 0.944 1.00 61.12 85 GLY A CA 1
ATOM 695 C C . GLY A 1 85 ? -1.226 14.745 1.926 1.00 61.12 85 GLY A C 1
ATOM 696 O O . GLY A 1 85 ? -2.405 14.962 2.033 1.00 61.12 85 GLY A O 1
ATOM 697 N N . SER A 1 86 ? -0.673 13.712 2.542 1.00 69.56 86 SER A N 1
ATOM 698 C CA . SER A 1 86 ? -1.523 12.814 3.309 1.00 69.56 86 SER A CA 1
ATOM 699 C C . SER A 1 86 ? -1.881 13.417 4.665 1.00 69.56 86 SER A C 1
ATOM 701 O O . SER A 1 86 ? -1.001 13.903 5.380 1.00 69.56 86 SER A O 1
ATOM 703 N N . LYS A 1 87 ? -3.157 13.333 5.030 1.00 82.50 87 LYS A N 1
ATOM 704 C CA . LYS A 1 87 ? -3.637 13.404 6.409 1.00 82.50 87 LYS A CA 1
ATOM 705 C C . LYS A 1 87 ? -3.609 12.011 7.035 1.00 82.50 87 LYS A C 1
ATOM 707 O O . LYS A 1 87 ? -3.749 11.008 6.339 1.00 82.50 87 LYS A O 1
ATOM 712 N N . GLN A 1 88 ? -3.385 11.944 8.337 1.00 83.19 88 GLN A N 1
ATOM 713 C CA . GLN A 1 88 ? -3.346 10.692 9.090 1.00 83.19 88 GLN A CA 1
ATOM 714 C C . GLN A 1 88 ? -4.732 10.385 9.647 1.00 83.19 88 GLN A C 1
ATOM 716 O O . GLN A 1 88 ? -5.335 11.240 10.294 1.00 83.19 88 GLN A O 1
ATOM 721 N N . ALA A 1 89 ? -5.237 9.181 9.400 1.00 81.81 89 ALA A N 1
ATOM 722 C CA . ALA A 1 89 ? -6.496 8.720 9.963 1.00 81.81 89 ALA A CA 1
ATOM 723 C C . ALA A 1 89 ? -6.244 7.928 11.248 1.00 81.81 89 ALA A C 1
ATOM 725 O O . ALA A 1 89 ? -5.488 6.957 11.236 1.00 81.81 89 ALA A O 1
ATOM 726 N N . TYR A 1 90 ? -6.905 8.312 12.335 1.00 81.38 90 TYR A N 1
ATOM 727 C CA . TYR A 1 90 ? -6.823 7.646 13.630 1.00 81.38 90 TYR A CA 1
ATOM 728 C C . TYR A 1 90 ? -8.185 7.124 14.075 1.00 81.38 90 TYR A C 1
ATOM 730 O O . TYR A 1 90 ? -9.217 7.745 13.824 1.00 81.38 90 TYR A O 1
ATOM 738 N N . LEU A 1 91 ? -8.178 6.009 14.798 1.00 80.81 91 LEU A N 1
ATOM 739 C CA . LEU A 1 91 ? -9.332 5.448 15.484 1.00 80.81 91 LEU A CA 1
ATOM 740 C C . LEU A 1 91 ? -9.106 5.471 16.993 1.00 80.81 91 LEU A C 1
ATOM 742 O O . LEU A 1 91 ? -8.166 4.858 17.494 1.00 80.81 91 LEU A O 1
ATOM 746 N N . ALA A 1 92 ? -10.004 6.125 17.720 1.00 79.25 92 ALA A N 1
ATOM 747 C CA . ALA A 1 92 ? -10.117 5.995 19.164 1.00 79.25 92 ALA A CA 1
ATOM 748 C C . ALA A 1 92 ? -11.247 5.014 19.505 1.00 79.25 92 ALA A C 1
ATOM 750 O O . ALA A 1 92 ? -12.377 5.155 19.025 1.00 79.25 92 ALA A O 1
ATOM 751 N N . ILE A 1 93 ? -10.961 4.038 20.365 1.00 76.44 93 ILE A N 1
ATOM 752 C CA . ILE A 1 93 ? -11.977 3.132 20.911 1.00 76.44 93 ILE A CA 1
ATOM 753 C C . ILE A 1 93 ? -12.216 3.537 22.361 1.00 76.44 93 ILE A C 1
ATOM 755 O O . ILE A 1 93 ? -11.344 3.375 23.211 1.00 76.44 93 ILE A O 1
ATOM 759 N N . LEU A 1 94 ? -13.402 4.074 22.640 1.00 75.88 94 LEU A N 1
ATOM 760 C CA . LEU A 1 94 ? -13.809 4.417 23.997 1.00 75.88 94 LEU A CA 1
ATOM 761 C C . LEU A 1 94 ? -14.427 3.183 24.650 1.00 75.88 94 LEU A C 1
ATOM 763 O O . LEU A 1 94 ? -15.495 2.718 24.239 1.00 75.88 94 LEU A O 1
ATOM 767 N N . LEU A 1 95 ? -13.727 2.676 25.659 1.00 69.69 95 LEU A N 1
ATOM 768 C CA . LEU A 1 95 ? -14.115 1.518 26.448 1.00 69.69 95 LEU A CA 1
ATOM 769 C C . LEU A 1 95 ? -14.564 1.944 27.854 1.00 69.69 95 LEU A C 1
ATOM 771 O O . LEU A 1 95 ? -14.040 2.925 28.384 1.00 69.69 95 LEU A O 1
ATOM 775 N N . PRO A 1 96 ? -15.493 1.211 28.488 1.00 70.94 96 PRO A N 1
ATOM 776 C CA . PRO A 1 96 ? -15.752 1.350 29.915 1.00 70.94 96 PRO A CA 1
ATOM 777 C C . PRO A 1 96 ? -14.512 0.958 30.734 1.00 70.94 96 PRO A C 1
ATOM 779 O O . PRO A 1 96 ? -13.758 0.080 30.320 1.00 70.94 96 PRO A O 1
ATOM 782 N N . ASP A 1 97 ? -14.360 1.521 31.937 1.00 66.50 97 ASP A N 1
ATOM 783 C CA . ASP A 1 97 ? -13.207 1.287 32.836 1.00 66.50 97 ASP A CA 1
ATOM 784 C C . ASP A 1 97 ? -12.967 -0.193 33.201 1.00 66.50 97 ASP A C 1
ATOM 786 O O . ASP A 1 97 ? -11.911 -0.569 33.708 1.00 66.50 97 ASP A O 1
ATOM 790 N N . THR A 1 98 ? -13.963 -1.048 32.970 1.00 63.97 98 THR A N 1
ATOM 791 C CA . THR A 1 98 ? -13.913 -2.494 33.204 1.00 63.97 98 THR A CA 1
ATOM 792 C C . THR A 1 98 ? -13.239 -3.278 32.078 1.00 63.97 98 THR A C 1
ATOM 794 O O . THR A 1 98 ? -12.917 -4.451 32.271 1.00 63.97 98 THR A O 1
ATOM 797 N N . PHE A 1 99 ? -12.995 -2.657 30.923 1.00 61.06 99 PHE A N 1
ATOM 798 C CA . PHE A 1 99 ? -12.402 -3.296 29.753 1.00 61.06 99 PHE A CA 1
ATOM 799 C C . PHE A 1 99 ? -10.933 -2.908 29.593 1.00 61.06 99 PHE A C 1
ATOM 801 O O . PHE A 1 99 ? -10.539 -1.763 29.794 1.00 61.06 99 PHE A O 1
ATOM 808 N N . GLN A 1 100 ? -10.115 -3.873 29.175 1.00 58.56 100 GLN A N 1
ATOM 809 C CA . GLN A 1 100 ? -8.725 -3.638 28.792 1.00 58.56 100 GLN A CA 1
ATOM 810 C C . GLN A 1 100 ? -8.494 -4.128 27.371 1.00 58.56 100 GLN A C 1
ATOM 812 O O . GLN A 1 100 ? -8.846 -5.259 27.031 1.00 58.56 100 GLN A O 1
ATOM 817 N N . LEU A 1 101 ? -7.853 -3.289 26.560 1.00 57.97 101 LEU A N 1
ATOM 818 C CA . LEU A 1 101 ? -7.361 -3.692 25.250 1.00 57.97 101 LEU A CA 1
ATOM 819 C C . LEU A 1 101 ? -6.222 -4.693 25.445 1.00 57.97 101 LEU A C 1
ATOM 821 O O . LEU A 1 101 ? -5.261 -4.429 26.169 1.00 57.97 101 LEU A O 1
ATOM 825 N N . ARG A 1 102 ? -6.344 -5.857 24.809 1.00 54.94 102 ARG A N 1
ATOM 826 C CA . ARG A 1 102 ? -5.282 -6.863 24.747 1.00 54.94 102 ARG A CA 1
ATOM 827 C C . ARG A 1 102 ? -4.711 -6.897 23.338 1.00 54.94 102 ARG A C 1
ATOM 829 O O . ARG A 1 102 ? -5.448 -6.707 22.373 1.00 54.94 102 ARG A O 1
ATOM 836 N N . ASP A 1 103 ? -3.416 -7.188 23.237 1.00 51.50 103 ASP A N 1
ATOM 837 C CA . ASP A 1 103 ? -2.770 -7.494 21.961 1.00 51.50 103 ASP A CA 1
ATOM 838 C C . ASP A 1 103 ? -3.506 -8.698 21.331 1.00 51.50 103 ASP A C 1
ATOM 840 O O . ASP A 1 103 ? -3.511 -9.797 21.889 1.00 51.50 103 ASP A O 1
ATOM 844 N N . GLY A 1 104 ? -4.185 -8.474 20.204 1.00 48.22 104 GLY A N 1
ATOM 845 C CA . GLY A 1 104 ? -4.986 -9.469 19.488 1.00 48.22 104 GLY A CA 1
ATOM 846 C C . GLY A 1 104 ? -4.681 -9.473 17.992 1.00 48.22 104 GLY A C 1
ATOM 847 O O . GLY A 1 104 ? -3.993 -8.587 17.486 1.00 48.22 104 GLY A O 1
ATOM 848 N N . ASN A 1 105 ? -5.185 -10.481 17.275 1.00 46.94 105 ASN A N 1
ATOM 849 C CA . ASN A 1 105 ? -5.050 -10.528 15.821 1.00 46.94 105 ASN A CA 1
ATOM 850 C C . ASN A 1 105 ? -5.908 -9.426 15.180 1.00 46.94 105 ASN A C 1
ATOM 852 O O . ASN A 1 105 ? -7.090 -9.295 15.484 1.00 46.94 105 ASN A O 1
ATOM 856 N N . THR A 1 106 ? -5.252 -8.651 14.318 1.00 50.78 106 THR A N 1
ATOM 857 C CA . THR A 1 106 ? -5.742 -7.623 13.385 1.00 50.78 106 THR A CA 1
ATOM 858 C C . THR A 1 106 ? -7.251 -7.644 13.091 1.00 50.78 106 THR A C 1
ATOM 860 O O . THR A 1 106 ? -7.771 -8.645 12.600 1.00 50.78 106 THR A O 1
ATOM 863 N N . GLY A 1 107 ? -7.932 -6.516 13.323 1.00 56.12 107 GLY A N 1
ATOM 864 C CA . GLY A 1 107 ? -9.275 -6.257 12.787 1.00 56.12 107 GLY A CA 1
ATOM 865 C C . GLY A 1 107 ? -9.216 -5.762 11.340 1.00 56.12 107 GLY A C 1
ATOM 866 O O . GLY A 1 107 ? -8.167 -5.313 10.886 1.00 56.12 107 GLY A O 1
ATOM 867 N N . THR A 1 108 ? -10.334 -5.834 10.619 1.00 58.69 108 THR A N 1
ATOM 868 C CA . THR A 1 108 ? -10.443 -5.301 9.252 1.00 58.69 108 THR A CA 1
ATOM 869 C C . THR A 1 108 ? -11.274 -4.027 9.250 1.00 58.69 108 THR A C 1
ATOM 871 O O . THR A 1 108 ? -12.357 -3.976 9.840 1.00 58.69 108 THR A O 1
ATOM 874 N N . TRP A 1 109 ? -10.799 -3.006 8.545 1.00 66.44 109 TRP A N 1
ATOM 875 C CA . TRP A 1 109 ? -11.545 -1.773 8.324 1.00 66.44 109 TRP A CA 1
ATOM 876 C C . TRP A 1 109 ? -11.505 -1.346 6.863 1.00 66.44 109 TRP A C 1
ATOM 878 O O . TRP A 1 109 ? -10.640 -1.750 6.086 1.00 66.44 109 TRP A O 1
ATOM 888 N N . THR A 1 110 ? -12.475 -0.524 6.475 1.00 62.25 110 THR A N 1
ATOM 889 C CA . THR A 1 110 ? -12.522 0.096 5.155 1.00 62.25 110 THR A CA 1
ATOM 890 C C . THR A 1 110 ? -12.919 1.554 5.284 1.00 62.25 110 THR A C 1
ATOM 892 O O . THR A 1 110 ? -13.946 1.873 5.885 1.00 62.25 110 THR A O 1
ATOM 895 N N . ILE A 1 111 ? -12.111 2.436 4.705 1.00 72.62 111 ILE A N 1
ATOM 896 C CA . ILE A 1 111 ? -12.403 3.867 4.628 1.00 72.62 111 ILE A CA 1
ATOM 897 C C . ILE A 1 111 ? -12.993 4.156 3.258 1.00 72.62 111 ILE A C 1
ATOM 899 O O . ILE A 1 111 ? -12.392 3.780 2.250 1.00 72.62 111 ILE A O 1
ATOM 903 N N . GLU A 1 112 ? -14.154 4.809 3.225 1.00 75.00 112 GLU A N 1
ATOM 904 C CA . GLU A 1 112 ? -14.820 5.200 1.985 1.00 75.00 112 GLU A CA 1
ATOM 905 C C . GLU A 1 112 ? -14.938 6.734 1.898 1.00 75.00 112 GLU A C 1
ATOM 907 O O . GLU A 1 112 ? -15.407 7.415 2.815 1.00 75.00 112 GLU A O 1
ATOM 912 N N . ASP A 1 113 ? -14.483 7.274 0.773 1.00 79.94 113 ASP A N 1
ATOM 913 C CA . ASP A 1 113 ? -14.671 8.669 0.356 1.00 79.94 113 ASP A CA 1
ATOM 914 C C . ASP A 1 113 ? -16.071 8.858 -0.260 1.00 79.94 113 ASP A C 1
ATOM 916 O O . ASP A 1 113 ? -16.683 7.903 -0.752 1.00 79.94 113 ASP A O 1
ATOM 920 N N . GLN A 1 114 ? -16.557 10.099 -0.296 1.00 71.62 114 GLN A N 1
ATOM 921 C CA . GLN A 1 114 ? -17.791 10.491 -0.988 1.00 71.62 114 GLN A CA 1
ATOM 922 C C . GLN A 1 114 ? -17.753 10.154 -2.488 1.00 71.62 114 GLN A C 1
ATOM 924 O O . GLN A 1 114 ? -18.785 9.811 -3.066 1.00 71.62 114 GLN A O 1
ATOM 929 N N . ASP A 1 115 ? -16.562 10.165 -3.093 1.00 70.62 115 ASP A N 1
ATOM 930 C CA . ASP A 1 115 ? -16.345 9.797 -4.499 1.00 70.62 115 ASP A CA 1
ATOM 931 C 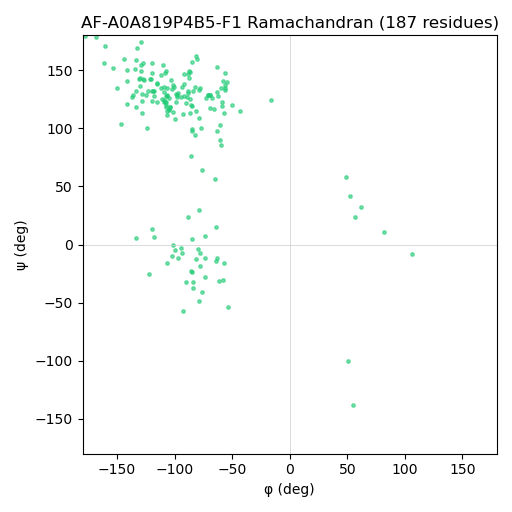C . ASP A 1 115 ? -16.171 8.278 -4.723 1.00 70.62 115 ASP A C 1
ATOM 933 O O . ASP A 1 115 ? -15.886 7.828 -5.835 1.00 70.62 115 ASP A O 1
ATOM 937 N N . GLY A 1 116 ? -16.320 7.458 -3.676 1.00 58.75 116 GLY A N 1
ATOM 938 C CA . GLY A 1 116 ? -16.231 5.997 -3.762 1.00 58.75 116 GLY A CA 1
ATOM 939 C C . GLY A 1 116 ? -14.809 5.426 -3.753 1.00 58.75 116 GLY A C 1
ATOM 940 O O . GLY A 1 116 ? -14.638 4.229 -3.993 1.00 58.75 116 GLY A O 1
ATOM 941 N N . PHE A 1 117 ? -13.789 6.240 -3.460 1.00 63.03 117 PHE A N 1
ATOM 942 C CA . PHE A 1 117 ? -12.441 5.751 -3.160 1.00 63.03 117 PHE A CA 1
ATOM 943 C C . PHE A 1 117 ? -12.474 4.887 -1.893 1.00 63.03 117 PHE A C 1
ATOM 945 O O . PHE A 1 117 ? -13.070 5.283 -0.892 1.00 63.03 117 PHE A O 1
ATOM 952 N N . LYS A 1 118 ? -11.859 3.698 -1.954 1.00 64.44 118 LYS A N 1
ATOM 953 C CA . LYS A 1 118 ? -11.835 2.729 -0.853 1.00 64.44 118 LYS A CA 1
ATOM 954 C C . LYS A 1 118 ? -10.411 2.350 -0.485 1.00 64.44 118 LYS A C 1
ATOM 956 O O . LYS A 1 118 ? -9.648 1.925 -1.351 1.00 64.44 118 LYS A O 1
ATOM 961 N N . ILE A 1 119 ? -10.097 2.439 0.801 1.00 61.59 119 ILE A N 1
ATOM 962 C CA . ILE A 1 119 ? -8.874 1.893 1.395 1.00 61.59 119 ILE A CA 1
ATOM 963 C C . ILE A 1 119 ? -9.276 0.696 2.245 1.00 61.59 119 ILE A C 1
ATOM 965 O O . ILE A 1 119 ? -10.110 0.850 3.134 1.00 61.59 119 ILE A O 1
ATOM 969 N N . CYS A 1 120 ? -8.688 -0.473 1.981 1.00 54.56 120 CYS A N 1
ATOM 970 C CA . CYS A 1 120 ? -9.098 -1.746 2.586 1.00 54.56 120 CYS A CA 1
ATOM 971 C C . CYS A 1 120 ? -8.004 -2.442 3.408 1.00 54.56 120 CYS A C 1
ATOM 973 O O . CYS A 1 120 ? -8.144 -3.629 3.686 1.00 54.56 120 CYS A O 1
ATOM 975 N N . ASP A 1 121 ? -6.907 -1.768 3.745 1.00 52.91 121 ASP A N 1
ATOM 976 C CA . ASP A 1 121 ? -5.755 -2.461 4.317 1.00 52.91 121 ASP A CA 1
ATOM 977 C C . ASP A 1 121 ? -5.034 -1.565 5.316 1.00 52.91 121 ASP A C 1
ATOM 979 O O . ASP A 1 121 ? -4.344 -0.621 4.942 1.00 52.91 121 ASP A O 1
ATOM 983 N N . GLY A 1 122 ? -5.241 -1.835 6.599 1.00 50.72 122 GLY A N 1
ATOM 984 C CA . GLY A 1 122 ? -4.441 -1.236 7.648 1.00 50.72 122 GLY A CA 1
ATOM 985 C C . GLY A 1 122 ? -4.073 -2.300 8.670 1.00 50.72 122 GLY A C 1
ATOM 986 O O . GLY A 1 122 ? -4.924 -3.039 9.161 1.00 50.72 122 GLY A O 1
ATOM 987 N N . GLU A 1 123 ? -2.783 -2.393 8.979 1.00 46.12 123 GLU A N 1
ATOM 988 C CA . GLU A 1 123 ? -2.298 -3.168 10.114 1.00 46.12 123 GLU A CA 1
ATOM 989 C C . GLU A 1 123 ? -2.294 -2.271 11.353 1.00 46.12 123 GLU A C 1
ATOM 991 O O . GLU A 1 123 ? -1.776 -1.152 11.333 1.00 46.12 123 GLU A O 1
ATOM 996 N N . LEU A 1 124 ? -2.838 -2.780 12.461 1.00 47.84 124 LEU A N 1
ATOM 997 C CA . LEU A 1 124 ? -2.737 -2.124 13.762 1.00 47.84 124 LEU A CA 1
ATOM 998 C C . LEU A 1 124 ? -1.266 -2.057 14.179 1.00 47.84 124 LEU A C 1
ATOM 1000 O O . LEU A 1 124 ? -0.706 -3.019 14.707 1.00 47.84 124 LEU A O 1
ATOM 1004 N N . THR A 1 125 ? -0.626 -0.915 13.943 1.00 42.50 125 THR A N 1
ATOM 1005 C CA . THR A 1 125 ? 0.733 -0.664 14.417 1.00 42.50 125 THR A CA 1
ATOM 1006 C C . THR A 1 125 ? 0.699 -0.196 15.874 1.00 42.50 125 THR A C 1
ATOM 1008 O O . THR A 1 125 ? -0.160 0.571 16.300 1.00 42.50 125 THR A O 1
ATOM 1011 N N . ARG A 1 126 ? 1.608 -0.755 16.676 1.00 41.66 126 ARG A N 1
ATOM 1012 C CA . ARG A 1 126 ? 1.600 -0.731 18.146 1.00 41.66 126 ARG A CA 1
ATOM 1013 C C . ARG A 1 126 ? 1.550 0.675 18.780 1.00 41.66 126 ARG A C 1
ATOM 1015 O O . ARG A 1 126 ? 2.163 1.620 18.297 1.00 41.66 126 ARG A O 1
ATOM 1022 N N . TYR A 1 127 ? 0.880 0.710 19.934 1.00 47.47 127 TYR A N 1
ATOM 1023 C CA . TYR A 1 127 ? 0.485 1.816 20.813 1.00 47.47 127 TYR A CA 1
ATOM 1024 C C . TYR A 1 127 ? 1.585 2.733 21.375 1.00 47.47 127 TYR A C 1
ATOM 1026 O O . TYR A 1 127 ? 2.587 2.261 21.912 1.00 47.47 127 TYR A O 1
ATOM 1034 N N . MET A 1 128 ? 1.270 4.035 21.425 1.00 37.09 128 MET A N 1
ATOM 1035 C CA . MET A 1 128 ? 1.734 4.972 22.467 1.00 37.09 128 MET A CA 1
ATOM 1036 C C . MET A 1 128 ? 0.598 5.865 23.038 1.00 37.09 128 MET A C 1
ATOM 1038 O O . MET A 1 128 ? 0.878 6.740 23.853 1.00 37.09 128 MET A O 1
ATOM 1042 N N . SER A 1 129 ? -0.675 5.668 22.661 1.00 52.72 129 SER A N 1
ATOM 1043 C CA . SER A 1 129 ? -1.821 6.475 23.135 1.00 52.72 129 SER A CA 1
ATOM 1044 C C . SER A 1 129 ? -3.164 5.750 22.939 1.00 52.72 129 SER A C 1
ATOM 1046 O O . SER A 1 129 ? -3.215 4.738 22.248 1.00 52.72 129 SER A O 1
ATOM 1048 N N . ASP A 1 130 ? -4.260 6.285 23.493 1.00 59.53 130 ASP A N 1
ATOM 1049 C CA . ASP A 1 130 ? -5.654 5.804 23.333 1.00 59.53 130 ASP A CA 1
ATOM 1050 C C . ASP A 1 130 ? -6.200 5.891 21.881 1.00 59.53 130 ASP A C 1
ATOM 1052 O O . ASP A 1 130 ? -7.407 5.817 21.643 1.00 59.53 130 ASP A O 1
ATOM 1056 N N . GLN A 1 131 ? -5.318 6.082 20.895 1.00 67.25 131 GLN A N 1
ATOM 1057 C CA . GLN A 1 131 ? -5.624 6.248 19.478 1.00 67.25 131 GLN A CA 1
ATOM 1058 C C . GLN A 1 131 ? -4.753 5.313 18.629 1.00 67.25 131 GLN A C 1
ATOM 1060 O O . GLN A 1 131 ? -3.543 5.199 18.828 1.00 67.25 131 GLN A O 1
ATOM 1065 N N . MET A 1 132 ? -5.374 4.667 17.648 1.00 72.81 132 MET A N 1
ATOM 1066 C CA . MET A 1 132 ? -4.753 3.727 16.716 1.00 72.81 132 MET A CA 1
ATOM 1067 C C . MET A 1 132 ? -4.617 4.395 15.345 1.00 72.81 132 MET A C 1
ATOM 1069 O O . MET A 1 132 ? -5.604 4.914 14.831 1.00 72.81 132 MET A O 1
ATOM 1073 N N . LEU A 1 133 ? -3.427 4.388 14.738 1.00 75.00 133 LEU A N 1
ATOM 1074 C CA . LEU A 1 133 ? -3.257 4.856 13.357 1.00 75.00 133 LEU A CA 1
ATOM 1075 C C . LEU A 1 133 ? -3.854 3.819 12.394 1.00 75.00 133 LEU A C 1
ATOM 1077 O O . LEU A 1 133 ? -3.478 2.650 12.452 1.00 75.00 133 LEU A O 1
ATOM 1081 N N . LEU A 1 134 ? -4.759 4.258 11.520 1.00 75.88 134 LEU A N 1
ATOM 1082 C CA . LEU A 1 134 ? -5.406 3.414 10.515 1.00 75.88 134 LEU A CA 1
ATOM 1083 C C . LEU A 1 134 ? -4.652 3.435 9.184 1.00 75.88 134 LEU A C 1
ATOM 1085 O O . LEU A 1 134 ? -4.282 2.376 8.688 1.00 75.88 134 LEU A O 1
ATOM 1089 N N . ASP A 1 135 ? -4.461 4.629 8.607 1.00 75.38 135 ASP A N 1
ATOM 1090 C CA . ASP A 1 135 ? -3.770 4.829 7.325 1.00 75.38 135 ASP A CA 1
ATOM 1091 C C . ASP A 1 135 ? -3.446 6.320 7.062 1.00 75.38 135 ASP A C 1
ATOM 1093 O O . ASP A 1 135 ? -3.802 7.217 7.837 1.00 75.38 135 ASP A O 1
ATOM 1097 N N . TYR A 1 136 ? -2.788 6.586 5.935 1.00 78.19 136 TYR A N 1
ATOM 1098 C CA . TYR A 1 136 ? -2.506 7.888 5.349 1.00 78.19 136 TYR A CA 1
ATOM 1099 C C . TYR A 1 136 ? -3.435 8.152 4.158 1.00 78.19 136 TYR A C 1
ATOM 1101 O O . TYR A 1 136 ? -3.384 7.474 3.135 1.00 78.19 136 TYR A O 1
ATOM 1109 N N . ILE A 1 137 ? -4.251 9.197 4.259 1.00 79.12 137 ILE A N 1
ATOM 1110 C CA . ILE A 1 137 ? -5.273 9.546 3.267 1.00 79.12 137 ILE A CA 1
ATOM 1111 C C . ILE A 1 137 ? -4.843 10.806 2.520 1.00 79.12 137 ILE A C 1
ATOM 1113 O O . ILE A 1 137 ? -4.480 11.776 3.179 1.00 79.12 137 ILE A O 1
ATOM 1117 N N . PRO A 1 138 ? -4.885 10.856 1.178 1.00 78.31 138 PRO A N 1
ATOM 1118 C CA . PRO A 1 138 ? -4.576 12.079 0.433 1.00 78.31 138 PRO A CA 1
ATOM 1119 C C . PRO A 1 138 ? -5.419 13.293 0.889 1.00 78.31 138 PRO A C 1
ATOM 1121 O O . PRO A 1 138 ? -6.609 13.160 1.168 1.00 78.31 138 PRO A O 1
ATOM 1124 N N . ARG A 1 139 ? -4.814 14.487 0.984 1.00 77.62 139 ARG A N 1
ATOM 1125 C CA . ARG A 1 139 ? -5.438 15.730 1.502 1.00 77.62 139 ARG A CA 1
ATOM 1126 C C . ARG A 1 139 ? -6.638 16.165 0.672 1.00 77.62 139 ARG A C 1
ATOM 1128 O O . ARG A 1 139 ? -7.553 16.767 1.218 1.00 77.62 139 ARG A O 1
ATOM 1135 N N . ASP A 1 140 ? -6.621 15.875 -0.624 1.00 77.12 140 ASP A N 1
ATOM 1136 C CA . ASP A 1 140 ? -7.686 16.197 -1.574 1.00 77.12 140 ASP A CA 1
ATOM 1137 C C . ASP A 1 140 ? -8.925 15.302 -1.424 1.00 77.12 140 ASP A C 1
ATOM 1139 O O . ASP A 1 140 ? -9.970 15.611 -1.992 1.00 77.12 140 ASP A O 1
ATOM 1143 N N . LYS A 1 141 ? -8.831 14.211 -0.655 1.00 80.19 141 LYS A N 1
ATOM 1144 C CA . LYS A 1 141 ? -9.932 13.271 -0.424 1.00 80.19 141 LYS A CA 1
ATOM 1145 C C . LYS A 1 141 ? -10.719 13.658 0.817 1.00 80.19 141 LYS A C 1
ATOM 1147 O O . LYS A 1 141 ? -10.116 13.991 1.836 1.00 80.19 141 LYS A O 1
ATOM 1152 N N . GLN A 1 142 ? -12.047 13.586 0.766 1.00 80.94 142 GLN A N 1
ATOM 1153 C CA . GLN A 1 142 ? -12.904 13.817 1.934 1.00 80.94 142 GLN A CA 1
ATOM 1154 C C . GLN A 1 142 ? -13.474 12.499 2.432 1.00 80.94 142 GLN A C 1
ATOM 1156 O O . GLN A 1 142 ? -14.053 11.738 1.672 1.00 80.94 142 GLN A O 1
ATOM 1161 N N . VAL A 1 143 ? -13.334 12.194 3.716 1.00 84.81 143 VAL A N 1
ATOM 1162 C CA . VAL A 1 143 ? -13.791 10.884 4.189 1.00 84.81 143 VAL A CA 1
ATOM 1163 C C . VAL A 1 143 ? -15.245 10.955 4.625 1.00 84.81 143 VAL A C 1
ATOM 1165 O O . VAL A 1 143 ? -15.595 11.714 5.521 1.00 84.81 143 VAL A O 1
ATOM 1168 N N . ALA A 1 144 ? -16.098 10.141 4.003 1.00 85.44 144 ALA A N 1
ATOM 1169 C CA . ALA A 1 144 ? -17.509 10.073 4.362 1.00 85.44 144 ALA A CA 1
ATOM 1170 C C . ALA A 1 144 ? -17.710 9.224 5.622 1.00 85.44 144 ALA A C 1
ATOM 1172 O O . ALA A 1 144 ? -18.384 9.644 6.567 1.00 85.44 144 ALA A O 1
ATOM 1173 N N . HIS A 1 145 ? -17.098 8.036 5.645 1.00 86.44 145 HIS A N 1
ATOM 1174 C CA . HIS A 1 145 ? -17.280 7.070 6.721 1.00 86.44 145 HIS A CA 1
ATOM 1175 C C . HIS A 1 145 ? -16.173 6.015 6.783 1.00 86.44 145 HIS A C 1
ATOM 1177 O O . HIS A 1 145 ? -15.513 5.679 5.796 1.00 86.44 145 HIS A O 1
ATOM 1183 N N . LEU A 1 146 ? -16.018 5.456 7.980 1.00 86.56 146 LEU A N 1
ATOM 1184 C CA . LEU A 1 146 ? -15.224 4.277 8.290 1.00 86.56 146 LEU A CA 1
ATOM 1185 C C . LEU A 1 146 ? -16.175 3.113 8.579 1.00 86.56 146 LEU A C 1
ATOM 1187 O O . LEU A 1 146 ? -16.959 3.168 9.530 1.00 86.56 146 LEU A O 1
ATOM 1191 N N . LYS A 1 147 ? -16.067 2.043 7.794 1.00 83.62 147 LYS A N 1
ATOM 1192 C CA . LYS A 1 147 ? -16.699 0.749 8.074 1.00 83.62 147 LYS A CA 1
ATOM 1193 C C . LYS A 1 147 ? -15.714 -0.137 8.816 1.00 83.62 147 LYS A C 1
ATOM 1195 O O . LYS A 1 147 ? -14.549 -0.225 8.429 1.00 83.62 147 LYS A O 1
ATOM 1200 N N . TYR A 1 148 ? -16.182 -0.804 9.861 1.00 82.12 148 TYR A N 1
ATOM 1201 C CA . TYR A 1 148 ? -15.340 -1.660 10.688 1.00 82.12 148 TYR A CA 1
ATOM 1202 C C . TYR A 1 148 ? -16.001 -3.001 10.975 1.00 82.12 148 TYR A C 1
ATOM 1204 O O . TYR A 1 148 ? -17.226 -3.108 11.074 1.00 82.12 148 TYR A O 1
ATOM 1212 N N . GLU A 1 149 ? -15.155 -4.007 11.168 1.00 77.31 149 GLU A N 1
ATOM 1213 C CA . GLU A 1 149 ? -15.508 -5.299 11.738 1.00 77.31 149 GLU A CA 1
ATOM 1214 C C . GLU A 1 149 ? -14.526 -5.599 12.875 1.00 77.31 149 GLU A C 1
ATOM 1216 O O . GLU A 1 149 ? -13.320 -5.748 12.671 1.00 77.31 149 GLU A O 1
ATOM 1221 N N . LEU A 1 150 ? -15.052 -5.621 14.096 1.00 75.38 150 LEU A N 1
ATOM 1222 C CA . LEU A 1 150 ? -14.305 -5.843 15.325 1.00 75.38 150 LEU A CA 1
ATOM 1223 C C . LEU A 1 150 ? -14.761 -7.149 15.966 1.00 75.38 150 LEU A C 1
ATOM 1225 O O . LEU A 1 150 ? -15.953 -7.450 16.036 1.00 75.38 150 LEU A O 1
ATOM 1229 N N . VAL A 1 151 ? -13.801 -7.906 16.484 1.00 73.44 151 VAL A N 1
ATOM 1230 C CA . VAL A 1 151 ? -14.071 -9.090 17.297 1.00 73.44 151 VAL A CA 1
ATOM 1231 C C . VAL A 1 151 ? -13.796 -8.732 18.749 1.00 73.44 151 VAL A C 1
ATOM 1233 O O . VAL A 1 151 ? -12.668 -8.409 19.114 1.00 73.44 151 VAL A O 1
ATOM 1236 N N . ILE A 1 152 ? -14.837 -8.784 19.575 1.00 72.19 152 ILE A N 1
ATOM 1237 C CA . ILE A 1 152 ? -14.764 -8.504 21.008 1.00 72.19 152 ILE A CA 1
ATOM 1238 C C . ILE A 1 152 ? -14.840 -9.838 21.738 1.00 72.19 152 ILE A C 1
ATOM 1240 O O . ILE A 1 152 ? -15.857 -10.525 21.657 1.00 72.19 152 ILE A O 1
ATOM 1244 N N . CYS A 1 153 ? -13.772 -10.208 22.442 1.00 67.38 153 CYS A N 1
ATOM 1245 C CA . CYS A 1 153 ? -13.731 -11.428 23.243 1.00 67.38 153 CYS A CA 1
ATOM 1246 C C . CYS A 1 153 ? -13.787 -11.089 24.738 1.00 67.38 153 CYS A C 1
ATOM 1248 O O . CYS A 1 153 ? -12.882 -10.439 25.262 1.00 67.38 153 CYS A O 1
ATOM 1250 N N . GLU A 1 154 ? -14.838 -11.557 25.410 1.00 69.88 154 GLU A N 1
ATOM 1251 C CA . GLU A 1 154 ? -14.984 -11.544 26.869 1.00 69.88 154 GLU A CA 1
ATOM 1252 C C . GLU A 1 154 ? -14.873 -12.981 27.385 1.00 69.88 154 GLU A C 1
ATOM 1254 O O . GLU A 1 154 ? -15.629 -13.859 26.962 1.00 69.88 154 GLU A O 1
ATOM 1259 N N . ASP A 1 155 ? -13.917 -13.222 28.283 1.00 72.62 155 ASP A N 1
ATOM 1260 C CA . ASP A 1 155 ? -13.523 -14.555 28.750 1.00 72.62 155 ASP A CA 1
ATOM 1261 C C . ASP A 1 155 ? -13.245 -15.521 27.576 1.00 72.62 155 ASP A C 1
ATOM 1263 O O . ASP A 1 155 ? -12.193 -15.422 26.947 1.00 72.62 155 ASP A O 1
ATOM 1267 N N . ASP A 1 156 ? -14.203 -16.396 27.246 1.00 66.25 156 ASP A N 1
ATOM 1268 C CA . ASP A 1 156 ? -14.150 -17.386 26.154 1.00 66.25 156 ASP A CA 1
ATOM 1269 C C . ASP A 1 156 ? -15.234 -17.167 25.077 1.00 66.25 156 ASP A C 1
ATOM 1271 O O . ASP A 1 156 ? -15.419 -17.990 24.174 1.00 66.25 156 ASP A O 1
ATOM 1275 N N . LYS A 1 157 ? -15.999 -16.074 25.163 1.00 69.25 157 LYS A N 1
ATOM 1276 C CA . LYS A 1 157 ? -17.035 -15.724 24.185 1.00 69.25 157 LYS A CA 1
ATOM 1277 C C . LYS A 1 157 ? -16.562 -14.563 23.329 1.00 69.25 157 LYS A C 1
ATOM 1279 O O . LYS A 1 157 ? -16.424 -13.443 23.806 1.00 69.25 157 LYS A O 1
ATOM 1284 N N . CYS A 1 158 ? -16.383 -14.830 22.042 1.00 72.62 158 CYS A N 1
ATOM 1285 C CA . CYS A 1 158 ? -16.132 -13.792 21.056 1.00 72.62 158 CYS A CA 1
ATOM 1286 C C . CYS A 1 158 ? -17.434 -13.409 20.352 1.00 72.62 158 CYS A C 1
ATOM 1288 O O . CYS A 1 158 ? -18.179 -14.265 19.870 1.00 72.62 158 CYS A O 1
ATOM 1290 N N . THR A 1 159 ? -17.696 -12.112 20.290 1.00 74.75 159 THR A N 1
ATOM 1291 C CA . THR A 1 159 ? -18.804 -11.514 19.551 1.00 74.75 159 THR A CA 1
ATOM 1292 C C . THR A 1 159 ? -18.242 -10.656 18.431 1.00 74.75 159 THR A C 1
ATOM 1294 O O . THR A 1 159 ? -17.242 -9.959 18.600 1.00 74.75 159 THR A O 1
ATOM 1297 N N . MET A 1 160 ? -18.864 -10.742 17.259 1.00 76.12 160 MET A N 1
ATOM 1298 C CA . MET A 1 160 ? -18.552 -9.855 16.147 1.00 76.12 160 MET A CA 1
ATOM 1299 C C . MET A 1 160 ? -19.414 -8.604 16.246 1.00 76.12 160 MET A C 1
ATOM 1301 O O . MET A 1 160 ? -20.637 -8.696 16.362 1.00 76.12 160 MET A O 1
ATOM 1305 N N . MET A 1 161 ? -18.769 -7.450 16.151 1.00 78.44 161 MET A N 1
ATOM 1306 C CA . MET A 1 161 ? -19.406 -6.148 16.061 1.00 78.44 161 MET A CA 1
ATOM 1307 C C . MET A 1 161 ? -18.990 -5.503 14.746 1.00 78.44 161 MET A C 1
ATOM 1309 O O . MET A 1 161 ? -17.806 -5.320 14.479 1.00 78.44 161 MET A O 1
ATOM 1313 N N . ASN A 1 162 ? -19.968 -5.144 13.927 1.00 84.06 162 ASN A N 1
ATOM 1314 C CA . ASN A 1 162 ? -19.743 -4.362 12.724 1.00 84.06 162 ASN A CA 1
ATOM 1315 C C . ASN A 1 162 ? -20.519 -3.052 12.803 1.00 84.06 162 ASN A C 1
ATOM 1317 O O . ASN A 1 162 ? -21.492 -2.922 13.550 1.00 84.06 162 ASN A O 1
ATOM 1321 N N . GLY A 1 163 ? -20.057 -2.062 12.056 1.00 84.81 163 GLY A N 1
ATOM 1322 C CA . GLY A 1 163 ? -20.704 -0.767 12.036 1.00 84.81 163 GLY A CA 1
ATOM 1323 C C . GLY A 1 163 ? -20.040 0.205 11.084 1.00 84.81 163 GLY A C 1
ATOM 1324 O O . GLY A 1 163 ? -19.045 -0.099 10.424 1.00 84.81 163 GLY A O 1
ATOM 1325 N N . GLU A 1 164 ? -20.625 1.393 11.036 1.00 88.38 164 GLU A N 1
ATOM 1326 C CA . GLU A 1 164 ? -20.168 2.509 10.225 1.00 88.38 164 GLU A CA 1
ATOM 1327 C C . GLU A 1 164 ? -20.163 3.767 11.094 1.00 88.38 164 GLU A C 1
ATOM 1329 O O . GLU A 1 164 ? -21.125 4.028 11.822 1.00 88.38 164 GLU A O 1
ATOM 1334 N N . VAL A 1 165 ? -19.065 4.520 11.061 1.00 89.50 165 VAL A N 1
ATOM 1335 C CA . VAL A 1 165 ? -18.914 5.781 11.799 1.00 89.50 165 VAL A CA 1
ATOM 1336 C C . VAL A 1 165 ? -18.407 6.880 10.880 1.00 89.50 165 VAL A C 1
ATOM 1338 O O . VAL A 1 165 ? -17.571 6.649 10.010 1.00 89.50 165 VAL A O 1
ATOM 1341 N N . GLN A 1 166 ? -18.906 8.091 11.096 1.00 91.06 166 GLN A N 1
ATOM 1342 C CA . GLN A 1 166 ? -18.411 9.292 10.428 1.00 91.06 166 GLN A CA 1
ATOM 1343 C C . GLN A 1 166 ? -17.200 9.862 11.185 1.00 91.06 166 GLN A C 1
ATOM 1345 O O . GLN A 1 166 ? -17.062 9.599 12.388 1.00 91.06 166 GLN A O 1
ATOM 1350 N N . PRO A 1 167 ? -16.330 10.643 10.521 1.00 91.31 167 PRO A N 1
ATOM 1351 C CA . PRO A 1 167 ? -15.270 11.373 11.205 1.00 91.31 167 PRO A CA 1
ATOM 1352 C C . PRO A 1 167 ? -15.846 12.276 12.301 1.00 91.31 167 PRO A C 1
ATOM 1354 O O . PRO A 1 167 ? -16.806 13.011 12.070 1.00 91.31 167 PRO A O 1
ATOM 1357 N N . VAL A 1 168 ? -15.255 12.247 13.496 1.00 92.31 168 VAL A N 1
ATOM 1358 C CA . VAL A 1 168 ? -15.602 13.195 14.571 1.00 92.31 168 VAL A CA 1
ATOM 1359 C C . VAL A 1 168 ? -14.817 14.499 14.459 1.00 92.31 168 VAL A C 1
ATOM 1361 O O . VAL A 1 168 ? -15.238 15.525 14.988 1.00 92.31 168 VAL A O 1
ATOM 1364 N N . ASN A 1 169 ? -13.671 14.445 13.784 1.00 87.19 169 ASN A N 1
ATOM 1365 C CA . ASN A 1 169 ? -12.786 15.567 13.538 1.00 87.19 169 ASN A CA 1
ATOM 1366 C C . ASN A 1 169 ? -12.059 15.326 12.213 1.00 87.19 169 ASN A C 1
ATOM 1368 O O . ASN A 1 169 ? -11.563 14.226 11.962 1.00 87.19 169 ASN A O 1
ATOM 1372 N N . GLU A 1 170 ? -11.996 16.350 11.372 1.00 86.69 170 GLU A N 1
ATOM 1373 C CA . GLU A 1 170 ? -11.299 16.307 10.094 1.00 86.69 170 GLU A CA 1
ATOM 1374 C C . GLU A 1 170 ? -10.614 17.653 9.863 1.00 86.69 170 GLU A C 1
ATOM 1376 O O . GLU A 1 170 ? -11.239 18.713 9.855 1.00 86.69 170 GLU A O 1
ATOM 1381 N N . THR A 1 171 ? -9.297 17.598 9.713 1.00 84.81 171 THR A N 1
ATOM 1382 C CA . THR A 1 171 ? -8.419 18.742 9.464 1.00 84.81 171 THR A CA 1
ATOM 1383 C C . THR A 1 171 ? -7.528 18.443 8.261 1.00 84.81 171 THR A C 1
ATOM 1385 O O . THR A 1 171 ? -7.453 17.308 7.787 1.00 84.81 171 THR A O 1
ATOM 1388 N N . ASP A 1 172 ? -6.754 19.433 7.820 1.00 77.62 172 ASP A N 1
ATOM 1389 C CA . ASP A 1 172 ? -5.788 19.268 6.724 1.00 77.62 172 ASP A CA 1
ATOM 1390 C C . ASP A 1 172 ? -4.663 18.258 7.027 1.00 77.62 172 ASP A C 1
ATOM 1392 O O . ASP A 1 172 ? -3.883 17.892 6.141 1.00 77.62 172 ASP A O 1
ATOM 1396 N N . SER A 1 173 ? -4.531 17.827 8.286 1.00 80.25 173 SER A N 1
ATOM 1397 C CA . SER A 1 173 ? -3.470 16.917 8.734 1.00 80.25 173 SER A CA 1
ATOM 1398 C C . SER A 1 173 ? -3.981 15.626 9.363 1.00 80.25 173 SER A C 1
ATOM 1400 O O . SER A 1 173 ? -3.260 14.632 9.341 1.00 80.25 173 SER A O 1
ATOM 1402 N N . ILE A 1 174 ? -5.189 15.617 9.927 1.00 83.81 174 ILE A N 1
ATOM 1403 C CA . ILE A 1 174 ? -5.687 14.521 10.763 1.00 83.81 174 ILE A CA 1
ATOM 1404 C C . ILE A 1 174 ? -7.169 14.270 10.486 1.00 83.81 174 ILE A C 1
ATOM 1406 O O . ILE A 1 174 ? -7.939 15.223 10.364 1.00 83.81 174 ILE A O 1
ATOM 1410 N N . ILE A 1 175 ? -7.559 12.995 10.459 1.00 86.88 175 ILE A N 1
ATOM 1411 C CA . ILE A 1 175 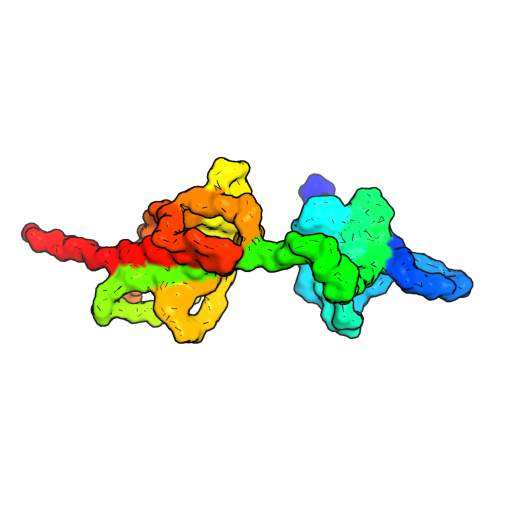? -8.947 12.535 10.558 1.00 86.88 175 ILE A CA 1
ATOM 1412 C C . ILE A 1 175 ? -9.066 11.646 11.788 1.00 86.88 175 ILE A C 1
ATOM 1414 O O . ILE A 1 175 ? -8.260 10.736 11.964 1.00 86.88 175 ILE A O 1
ATOM 1418 N N . GLU A 1 176 ? -10.072 11.876 12.620 1.00 88.06 176 GLU A N 1
ATOM 1419 C CA . GLU A 1 176 ? -10.319 11.064 13.809 1.00 88.06 176 GLU A CA 1
ATOM 1420 C C . GLU A 1 176 ? -11.684 10.386 13.719 1.00 88.06 176 GLU A C 1
ATOM 1422 O O . GLU A 1 176 ? -12.704 11.023 13.446 1.00 88.06 176 GLU A O 1
ATOM 1427 N N . PHE A 1 177 ? -11.699 9.090 14.009 1.00 88.44 177 PHE A N 1
ATOM 1428 C CA . PHE A 1 177 ? -12.894 8.277 14.186 1.00 88.44 177 PHE A CA 1
ATOM 1429 C C . PHE A 1 177 ? -13.003 7.852 15.643 1.00 88.44 177 PHE A C 1
ATOM 1431 O O . PHE A 1 177 ? -11.997 7.585 16.301 1.00 88.44 177 PHE A O 1
ATOM 1438 N N . VAL A 1 178 ? -14.232 7.753 16.144 1.00 87.12 178 VAL A N 1
ATOM 1439 C CA . VAL A 1 178 ? -14.499 7.281 17.505 1.00 87.12 178 VAL A CA 1
ATOM 1440 C C . VAL A 1 178 ? -15.539 6.175 17.457 1.00 87.12 178 VAL A C 1
ATOM 1442 O O . VAL A 1 178 ? -16.658 6.392 16.992 1.00 87.12 178 VAL A O 1
ATOM 1445 N N . ILE A 1 179 ? -15.193 5.008 17.998 1.00 84.81 179 ILE A N 1
ATOM 1446 C CA . ILE A 1 179 ? -16.142 3.922 18.259 1.00 84.81 179 ILE A CA 1
ATOM 1447 C C . ILE A 1 179 ? -16.361 3.844 19.768 1.00 84.81 179 ILE A C 1
ATOM 1449 O O . ILE A 1 179 ? -15.411 3.771 20.546 1.00 84.81 179 ILE A O 1
ATOM 1453 N N . LYS A 1 180 ? -17.629 3.873 20.185 1.00 82.62 180 LYS A N 1
ATOM 1454 C CA . LYS A 1 180 ? -18.032 3.694 21.583 1.00 82.62 180 LYS A CA 1
ATOM 1455 C C . LYS A 1 180 ? -18.599 2.296 21.753 1.00 82.62 180 LYS A C 1
ATOM 1457 O O . LYS A 1 180 ? -19.614 1.975 21.136 1.00 82.62 180 LYS A O 1
ATOM 1462 N N . ILE A 1 181 ? -17.960 1.490 22.593 1.00 76.38 181 ILE A N 1
ATOM 1463 C CA . ILE A 1 181 ? -18.464 0.165 22.951 1.00 76.38 181 ILE A CA 1
ATOM 1464 C C . ILE A 1 181 ? -19.139 0.306 24.313 1.00 76.38 181 ILE A C 1
ATOM 1466 O O . ILE A 1 181 ? -18.480 0.518 25.326 1.00 76.38 181 ILE A O 1
ATOM 1470 N N . ASN A 1 182 ? -20.467 0.241 24.329 1.00 68.19 182 ASN A N 1
ATOM 1471 C CA . ASN A 1 182 ? -21.235 0.244 25.571 1.00 68.19 182 ASN A CA 1
ATOM 1472 C C . ASN A 1 182 ? -21.370 -1.194 26.083 1.00 68.19 182 ASN A C 1
ATOM 1474 O O . ASN A 1 182 ? -21.440 -2.126 25.281 1.00 68.19 182 ASN A O 1
ATOM 1478 N N . GLN A 1 183 ? -21.449 -1.377 27.405 1.00 58.28 183 GLN A N 1
ATOM 1479 C CA . GLN A 1 183 ? -21.804 -2.682 27.965 1.00 58.28 183 GLN A CA 1
ATOM 1480 C C . GLN A 1 183 ? -23.153 -3.139 27.389 1.00 58.28 183 GLN A C 1
ATOM 1482 O O . GLN A 1 183 ? -24.073 -2.316 27.305 1.00 58.28 183 GLN A O 1
ATOM 1487 N N . PRO A 1 184 ? -23.309 -4.421 27.011 1.00 51.59 184 PRO A N 1
ATOM 1488 C CA . PRO A 1 184 ? -24.636 -4.957 26.773 1.00 51.59 184 PRO A CA 1
ATOM 1489 C C . PRO A 1 184 ? -25.418 -4.804 28.079 1.00 51.59 184 PRO A C 1
ATOM 1491 O O . PRO A 1 184 ? -24.963 -5.261 29.129 1.00 51.59 184 PRO A O 1
ATOM 1494 N N . GLU A 1 185 ? -26.559 -4.110 28.031 1.00 40.34 185 GLU A N 1
ATOM 1495 C CA . GLU A 1 185 ? -27.446 -3.999 29.186 1.00 40.34 185 GLU A CA 1
ATOM 1496 C C . GLU A 1 185 ? -27.690 -5.411 29.722 1.00 40.34 185 GLU A C 1
ATOM 1498 O O . GLU A 1 185 ? -28.155 -6.294 28.994 1.00 40.34 185 GLU A O 1
ATOM 1503 N N . SER A 1 186 ? -27.322 -5.659 30.981 1.00 40.91 186 SER A N 1
ATOM 1504 C CA . SER A 1 186 ? -27.713 -6.891 31.646 1.00 40.91 186 SER A CA 1
ATOM 1505 C C . SER A 1 186 ? -29.234 -6.898 31.663 1.00 40.91 186 SER A C 1
ATOM 1507 O O . SER A 1 186 ? -29.839 -6.175 32.451 1.00 40.91 186 SER A O 1
ATOM 1509 N N . ASN A 1 187 ? -29.842 -7.677 30.769 1.00 34.56 187 ASN A N 1
ATOM 1510 C CA . ASN A 1 187 ? -31.260 -7.996 30.801 1.00 34.56 187 ASN A CA 1
ATOM 1511 C C . ASN A 1 187 ? -31.551 -8.698 32.132 1.00 34.56 187 ASN A C 1
ATOM 1513 O O . ASN A 1 187 ? -31.514 -9.923 32.232 1.00 34.56 187 ASN A O 1
ATOM 1517 N N . THR A 1 188 ? -31.807 -7.915 33.174 1.00 38.78 188 THR A N 1
ATOM 1518 C CA . THR A 1 188 ? -32.503 -8.364 34.368 1.00 38.78 188 THR A CA 1
ATOM 1519 C C . THR A 1 188 ? -33.981 -8.428 34.024 1.00 38.78 188 THR A C 1
ATOM 1521 O O . THR A 1 188 ? -34.653 -7.399 34.011 1.00 38.78 188 THR A O 1
ATOM 1524 N N . ASN A 1 189 ? -34.458 -9.637 33.737 1.00 31.75 189 ASN A N 1
ATOM 1525 C CA . ASN A 1 189 ? -35.836 -10.056 33.974 1.00 31.75 189 ASN A CA 1
ATOM 1526 C C . ASN A 1 189 ? -35.808 -11.407 34.682 1.00 31.75 189 ASN A C 1
ATOM 1528 O O . ASN A 1 189 ? -35.089 -12.304 34.186 1.00 31.75 189 ASN A O 1
#

Foldseek 3Di:
DDWDADPVVRDIDDQWAFEPADDDDPPDDRTDDAAPWDDWDDDDQWIWICRPVVNFIKIARNVRRHIYTDDPPPPVCVPDPPPVQWAWEKEAEDDDPVDDDDDDPDWWKWWAFPVGDIDTDAGFDDDDDSITTGDTHGLPTDTAKMWTWDWDDDPHDTDIDIDIFGFPDDDSHYTYTYDYDDPDPPPDD